Protein AF-A0A6H9KUB2-F1 (afdb_monomer)

Radius of gyration: 25.67 Å; Cα contacts (8 Å, |Δi|>4): 205; chains: 1; bounding box: 55×58×69 Å

Foldseek 3Di:
DQLQVQLVVVCVVVVDDDDQLVSQVCCVVVVVDDAPDPPDDPVRSSVVSSVVNVVVVCVVCVVDDDDDDDDDDDDDDDDDDDDDDPPPPPVVVVVPPPPPPPDDVLQVVLVVLLVVLLVLLVVLLVLLLVLLLLLLQLLVVPDDVVSCVVSVPDDPLRSLVSSLVSCVVVDDDPVVSVLSVVLSVLNVVLVVVSCQSPQWDWHADSPPQKIWTWDWDADPVPGIDIDIDIDHSVVSVVSSVSSVVSSVSSVVVSVVSVVVVVVVD

Sequence (265 aa):
MTYHQAAHQILQREQKSMELPIVAEMAFDEGLVKPRKSGMSRDNRIRSFVETVKRNIRDIFNNEPKLIHPNDNLNLIALPEKVEEPKTLDLQELEKEETIPIASDAHEIKQDELHKAIGKVSNYFSGLETYISSLIWILIGAGKDVGEIITSELSFHRLTALLRCLFLYRKSDSAEIERMDSILKRANDIEQRRNKVIHSLWAVNSQNDELLRVKTTAKYKTGLKYHFDRTNMEELQKLTDDIVYVISDISQILIAELNAQNKEK

pLDDT: mean 86.63, std 19.71, range [27.81, 98.75]

Secondary structure (DSSP, 8-state):
--HHHHHHHHHHHH-S---HHHHHHHHHHTTSS--SSTT--HHHHHHHHHHHHHHHHHHHHHTS--PPPTT-----PPPPS-PPPP----HHHHTTS----S--HHHHHHHHHHHHHHHHHHHHHHHHHHHHHHHHHHHH-S-HHHHHHHHHT--HHHHHHHHHHHHHHH---HHHHHHHHHHHHHHHHHHHHHHHHHTSEEEE-TTT--EEEEEEEEETTTEEEEEEEEE-HHHHHHHHHHHHHHHHHHHHHHHHHHHHHHH--

Nearest PDB structures (foldseek):
  9cpb-assembly1_6K  TM=1.627E-01  e=3.820E+00  Bos taurus

Mean predicted aligned error: 13.0 Å

Solvent-accessible surface area (backbone atoms only — not comparable to full-atom values): 15699 Å² total; per-residue (Å²): 93,55,65,56,58,38,44,50,53,50,42,64,73,66,74,52,92,74,59,56,61,60,48,33,48,52,29,49,76,71,60,44,39,78,74,95,50,89,90,62,52,71,69,58,48,33,51,54,38,39,54,51,38,51,48,55,52,45,55,62,57,63,71,45,88,74,83,85,72,97,76,78,82,77,76,86,73,83,74,78,85,78,74,78,78,74,81,72,76,62,66,73,67,65,71,69,58,70,84,71,80,82,77,53,75,70,47,58,52,54,50,53,53,50,52,52,50,54,49,48,41,52,52,49,48,54,48,39,53,49,54,53,45,52,41,39,21,60,70,69,64,69,46,64,69,56,32,49,64,58,48,74,78,44,54,70,75,50,47,53,52,51,40,50,55,50,48,59,72,74,48,85,56,64,66,62,50,53,52,47,52,54,51,50,54,51,52,54,53,48,50,59,52,49,52,59,60,76,71,38,50,76,46,75,43,79,89,75,65,40,31,41,37,41,39,81,47,74,41,95,91,71,45,75,46,80,45,80,47,80,49,44,68,66,61,54,50,49,53,36,52,54,44,52,52,52,36,52,57,52,49,54,52,40,53,52,53,54,55,53,60,64,70,77,109

Structure (mmCIF, N/CA/C/O backbone):
data_AF-A0A6H9KUB2-F1
#
_entry.id   AF-A0A6H9KUB2-F1
#
loop_
_atom_site.group_PDB
_atom_site.id
_atom_site.type_symbol
_atom_site.label_atom_id
_atom_site.label_alt_id
_atom_site.label_comp_id
_atom_site.label_asym_id
_atom_site.label_entity_id
_atom_site.label_seq_id
_atom_site.pdbx_PDB_ins_code
_atom_site.Cartn_x
_atom_site.Cartn_y
_atom_site.Cartn_z
_atom_site.occupancy
_atom_site.B_iso_or_equiv
_atom_site.auth_seq_id
_atom_site.auth_comp_id
_atom_site.auth_asym_id
_atom_site.auth_atom_id
_atom_site.pdbx_PDB_model_num
ATOM 1 N N . MET A 1 1 ? -4.903 29.523 1.239 1.00 94.00 1 MET A N 1
ATOM 2 C CA . MET A 1 1 ? -5.295 28.102 1.400 1.00 94.00 1 MET A CA 1
ATOM 3 C C . MET A 1 1 ? -5.270 27.403 0.045 1.00 94.00 1 MET A C 1
ATOM 5 O O . MET A 1 1 ? -5.157 28.090 -0.970 1.00 94.00 1 MET A O 1
ATOM 9 N N . THR A 1 2 ? -5.339 26.067 -0.011 1.00 93.69 2 THR A N 1
ATOM 10 C CA . THR A 1 2 ? -5.620 25.378 -1.287 1.00 93.69 2 THR A CA 1
ATOM 11 C C . THR A 1 2 ? -7.082 25.597 -1.692 1.00 93.69 2 THR A C 1
ATOM 13 O O . THR A 1 2 ? -7.919 25.926 -0.851 1.00 93.69 2 THR A O 1
ATOM 16 N N . TYR A 1 3 ? -7.417 25.404 -2.972 1.00 94.44 3 TYR A N 1
ATOM 17 C CA . TYR A 1 3 ? -8.801 25.559 -3.449 1.00 94.44 3 TYR A CA 1
ATOM 18 C C . TYR A 1 3 ? -9.774 24.601 -2.748 1.00 94.44 3 TYR A C 1
ATOM 20 O O . TYR A 1 3 ? -10.885 24.992 -2.410 1.00 94.44 3 TYR A O 1
ATOM 28 N N . HIS A 1 4 ? -9.334 23.375 -2.452 1.00 90.94 4 HIS A N 1
ATOM 29 C CA . HIS A 1 4 ? -10.144 22.390 -1.736 1.00 90.94 4 HIS A CA 1
ATOM 30 C C . HIS A 1 4 ? -10.407 22.790 -0.276 1.00 90.94 4 HIS A C 1
ATOM 32 O O . HIS A 1 4 ? -11.546 22.728 0.172 1.00 90.94 4 HIS A O 1
ATOM 38 N N . GLN A 1 5 ? -9.382 23.267 0.440 1.00 90.88 5 GLN A N 1
ATOM 39 C CA . GLN A 1 5 ? -9.536 23.733 1.824 1.00 90.88 5 GLN A CA 1
ATOM 40 C C . GLN A 1 5 ? -10.483 24.934 1.920 1.00 90.88 5 GLN A C 1
ATOM 42 O O . GLN A 1 5 ? -11.328 24.971 2.808 1.00 90.88 5 GLN A O 1
ATOM 47 N N . ALA A 1 6 ? -10.366 25.893 0.996 1.00 94.75 6 ALA A N 1
ATOM 48 C CA . ALA A 1 6 ? -11.254 27.052 0.964 1.00 94.75 6 ALA A CA 1
ATOM 49 C C . ALA A 1 6 ? -12.701 26.652 0.645 1.00 94.75 6 ALA A C 1
ATOM 51 O O . ALA A 1 6 ? -13.617 27.104 1.324 1.00 94.75 6 ALA A O 1
ATOM 52 N N . ALA A 1 7 ? -12.910 25.750 -0.324 1.00 91.81 7 ALA A N 1
ATOM 53 C CA . ALA A 1 7 ? -14.242 25.228 -0.625 1.00 91.81 7 ALA A CA 1
ATOM 54 C C . ALA A 1 7 ? -14.878 24.538 0.592 1.00 91.81 7 ALA A C 1
ATOM 56 O O . ALA A 1 7 ? -16.039 24.787 0.899 1.00 91.81 7 ALA A O 1
ATOM 57 N N . HIS A 1 8 ? -14.108 23.715 1.309 1.00 88.44 8 HIS A N 1
ATOM 58 C CA . HIS A 1 8 ? -14.579 23.026 2.508 1.00 88.44 8 HIS A CA 1
ATOM 59 C C . HIS A 1 8 ? -14.940 24.002 3.635 1.00 88.44 8 HIS A C 1
ATOM 61 O O . HIS A 1 8 ? -16.014 23.886 4.216 1.00 88.44 8 HIS A O 1
ATOM 67 N N . GLN A 1 9 ? -14.088 24.998 3.905 1.00 94.12 9 GLN A N 1
ATOM 68 C CA . GLN A 1 9 ? -14.352 26.016 4.926 1.00 94.12 9 GLN A CA 1
ATOM 69 C C . GLN A 1 9 ? -15.637 26.803 4.630 1.00 94.12 9 GLN A C 1
ATOM 71 O O . GLN A 1 9 ? -16.443 27.017 5.533 1.00 94.12 9 GLN A O 1
ATOM 76 N N . ILE A 1 10 ? -15.849 27.203 3.372 1.00 91.81 10 ILE A N 1
ATOM 77 C CA . ILE A 1 10 ? -17.057 27.927 2.965 1.00 91.81 10 ILE A CA 1
ATOM 78 C C . ILE A 1 10 ? -18.291 27.026 3.112 1.00 91.81 10 ILE A C 1
ATOM 80 O O . ILE A 1 10 ? -19.267 27.433 3.733 1.00 91.81 10 ILE A O 1
ATOM 84 N N . LEU A 1 11 ? -18.256 25.790 2.603 1.00 89.19 11 LEU A N 1
ATOM 85 C CA . LEU A 1 11 ? -19.396 24.866 2.703 1.00 89.19 11 LEU A CA 1
ATOM 86 C C . LEU A 1 11 ? -19.764 24.545 4.161 1.00 89.19 11 LEU A C 1
ATOM 88 O O . LEU A 1 11 ? -20.946 24.476 4.490 1.00 89.19 11 LEU A O 1
ATOM 92 N N . GLN A 1 12 ? -18.770 24.405 5.046 1.00 88.12 12 GLN A N 1
ATOM 93 C CA . GLN A 1 12 ? -19.001 24.218 6.481 1.00 88.12 12 GLN A CA 1
ATOM 94 C C . GLN A 1 12 ? -19.631 25.447 7.140 1.00 88.12 12 GLN A C 1
ATOM 96 O O . GLN A 1 12 ? -20.545 25.300 7.949 1.00 88.12 12 GLN A O 1
ATOM 101 N N . ARG A 1 13 ? -19.151 26.650 6.804 1.00 96.12 13 ARG A N 1
ATOM 102 C CA . ARG A 1 13 ? -19.662 27.900 7.376 1.00 96.12 13 ARG A CA 1
ATOM 103 C C . ARG A 1 13 ? -21.102 28.174 6.951 1.00 96.12 13 ARG A C 1
ATOM 105 O O . ARG A 1 13 ? -21.914 28.562 7.781 1.00 96.12 13 ARG A O 1
ATOM 112 N N . GLU A 1 14 ? -21.409 27.971 5.674 1.00 92.06 14 GLU A N 1
ATOM 113 C CA . GLU A 1 14 ? -22.720 28.298 5.103 1.00 92.06 14 GLU A CA 1
ATOM 114 C C . GLU A 1 14 ? -23.795 27.238 5.394 1.00 92.06 14 GLU A C 1
ATOM 116 O O . GLU A 1 14 ? -24.977 27.511 5.198 1.00 92.06 14 GLU A O 1
ATOM 121 N N . GLN A 1 15 ? -23.400 26.032 5.832 1.00 90.94 15 GLN A N 1
ATOM 122 C CA . GLN A 1 15 ? -24.289 24.911 6.185 1.00 90.94 15 GLN A CA 1
ATOM 123 C C . GLN A 1 15 ? -25.361 24.583 5.125 1.00 90.94 15 GLN A C 1
ATOM 125 O O . GLN A 1 15 ? -26.436 24.072 5.438 1.00 90.94 15 GLN A O 1
ATOM 130 N N . LYS A 1 16 ? -25.078 24.863 3.849 1.00 88.75 16 LYS A N 1
ATOM 131 C CA . LYS A 1 16 ? -25.982 24.616 2.719 1.00 88.75 16 LYS A CA 1
ATOM 132 C C . LYS A 1 16 ? -25.213 24.123 1.500 1.00 88.75 16 LYS A C 1
ATOM 134 O O . LYS A 1 16 ? -24.039 24.444 1.315 1.00 88.75 16 LYS A O 1
ATOM 139 N N . SER A 1 17 ? -25.900 23.363 0.649 1.00 86.94 17 SER A N 1
ATOM 140 C CA . SER A 1 17 ? -25.372 22.977 -0.662 1.00 86.94 17 SER A CA 1
ATOM 141 C C . SER A 1 17 ? -25.257 24.207 -1.562 1.00 86.94 17 SER A C 1
ATOM 143 O O . SER A 1 17 ? -26.160 25.046 -1.587 1.00 86.94 17 SER A O 1
ATOM 145 N N . MET A 1 18 ? -24.147 24.328 -2.288 1.00 92.19 18 MET A N 1
ATOM 146 C CA . MET A 1 18 ? -23.881 25.456 -3.179 1.00 92.19 18 MET A CA 1
ATOM 147 C C . MET A 1 18 ? -23.189 24.993 -4.455 1.00 92.19 18 MET A C 1
ATOM 149 O O . MET A 1 18 ? -22.366 24.077 -4.443 1.00 92.19 18 MET A O 1
ATOM 153 N N . GLU A 1 19 ? -23.480 25.690 -5.549 1.00 94.06 19 GLU A N 1
ATOM 154 C CA . GLU A 1 19 ? -22.792 25.508 -6.822 1.00 94.06 19 GLU A CA 1
ATOM 155 C C . GLU A 1 19 ? -21.316 25.915 -6.707 1.00 94.06 19 GLU A C 1
ATOM 157 O O . GLU A 1 19 ? -20.981 26.977 -6.177 1.00 94.06 19 GLU A O 1
ATOM 162 N N . LEU A 1 20 ? -20.408 25.089 -7.237 1.00 90.25 20 LEU A N 1
ATOM 163 C CA . LEU A 1 20 ? -18.960 25.324 -7.132 1.00 90.25 20 LEU A CA 1
ATOM 164 C C . LEU A 1 20 ? -18.488 26.689 -7.672 1.00 90.25 20 LEU A C 1
ATOM 166 O O . LEU A 1 20 ? -17.559 27.241 -7.081 1.00 90.25 20 LEU A O 1
ATOM 170 N N . PRO A 1 21 ? -19.065 27.261 -8.749 1.00 96.62 21 PRO A N 1
ATOM 171 C CA . PRO A 1 21 ? -18.752 28.628 -9.156 1.00 96.62 21 PRO A CA 1
ATOM 172 C C . PRO A 1 21 ? -19.029 29.669 -8.062 1.00 96.62 21 PRO A C 1
ATOM 174 O O . PRO A 1 21 ? -18.189 30.536 -7.852 1.00 96.62 21 PRO A O 1
ATOM 177 N N . ILE A 1 22 ? -20.132 29.539 -7.316 1.00 94.56 22 ILE A N 1
ATOM 178 C CA . ILE A 1 22 ? -20.488 30.454 -6.215 1.00 94.56 22 ILE A CA 1
ATOM 179 C C . ILE A 1 22 ? -19.463 30.326 -5.083 1.00 94.56 22 ILE A C 1
ATOM 181 O O . ILE A 1 22 ? -18.936 31.321 -4.592 1.00 94.56 22 ILE A O 1
ATOM 185 N N . VAL A 1 23 ? -19.102 29.090 -4.724 1.00 93.50 23 VAL A N 1
ATOM 186 C CA . VAL A 1 23 ? -18.056 28.819 -3.723 1.00 93.50 23 VAL A CA 1
ATOM 187 C C . VAL A 1 23 ? -16.706 29.407 -4.153 1.00 93.50 23 VAL A C 1
ATOM 189 O O . VAL A 1 23 ? -15.969 29.944 -3.327 1.00 93.50 23 VAL A O 1
ATOM 192 N N . ALA A 1 24 ? -16.374 29.326 -5.444 1.00 95.00 24 ALA A N 1
ATOM 193 C CA . ALA A 1 24 ? -15.151 29.904 -5.986 1.00 95.00 24 ALA A CA 1
ATOM 194 C C . ALA A 1 24 ? -15.141 31.433 -5.863 1.00 95.00 24 ALA A C 1
ATOM 196 O O . ALA A 1 24 ? -14.118 31.996 -5.477 1.00 95.00 24 ALA A O 1
ATOM 197 N N . GLU A 1 25 ? -16.256 32.096 -6.179 1.00 96.81 25 GLU A N 1
ATOM 198 C CA . GLU A 1 25 ? -16.391 33.548 -6.035 1.00 96.81 25 GLU A CA 1
ATOM 199 C C . GLU A 1 25 ? -16.179 33.985 -4.591 1.00 96.81 25 GLU A C 1
ATOM 201 O O . GLU A 1 25 ? -15.293 34.797 -4.335 1.00 96.81 25 GLU A O 1
ATOM 206 N N . MET A 1 26 ? -16.878 33.351 -3.647 1.00 97.12 26 MET A N 1
ATOM 207 C CA . MET A 1 26 ? -16.711 33.615 -2.216 1.00 97.12 26 MET A CA 1
ATOM 208 C C . MET A 1 26 ? -15.257 33.411 -1.768 1.00 97.12 26 MET A C 1
ATOM 210 O O . MET A 1 26 ? -14.694 34.253 -1.074 1.00 97.12 26 MET A O 1
ATOM 214 N N . ALA A 1 27 ? -14.594 32.344 -2.229 1.00 96.62 27 ALA A N 1
ATOM 215 C CA . ALA A 1 27 ? -13.201 32.072 -1.876 1.00 96.62 27 ALA A CA 1
ATOM 216 C C . ALA A 1 27 ? -12.224 33.155 -2.368 1.00 96.62 27 ALA A C 1
ATOM 218 O O . ALA A 1 27 ? -11.226 33.430 -1.693 1.00 96.62 27 ALA A O 1
ATOM 219 N N . PHE A 1 28 ? -12.471 33.744 -3.542 1.00 96.62 28 PHE A N 1
ATOM 220 C CA . PHE A 1 28 ? -11.644 34.829 -4.073 1.00 96.62 28 PHE A CA 1
ATOM 221 C C . PHE A 1 28 ? -11.984 36.181 -3.447 1.00 96.62 28 PHE A C 1
ATOM 223 O O . PHE A 1 28 ? -11.059 36.935 -3.147 1.00 96.62 28 PHE A O 1
ATOM 230 N N . ASP A 1 29 ? -13.267 36.477 -3.243 1.00 96.88 29 ASP A N 1
ATOM 231 C CA . ASP A 1 29 ? -13.726 37.753 -2.691 1.00 96.88 29 ASP A CA 1
ATOM 232 C C . ASP A 1 29 ? -13.351 37.883 -1.199 1.00 96.88 29 ASP A C 1
ATOM 234 O O . ASP A 1 29 ? -12.972 38.962 -0.750 1.00 96.88 29 ASP A O 1
ATOM 238 N N . GLU A 1 30 ? -13.311 36.772 -0.455 1.00 97.38 30 GLU A N 1
ATOM 239 C CA . GLU A 1 30 ? -12.817 36.714 0.933 1.00 97.38 30 GLU A CA 1
ATOM 240 C C . GLU A 1 30 ? -11.286 36.601 1.048 1.00 97.38 30 GLU A C 1
ATOM 242 O O . GLU A 1 30 ? -10.732 36.574 2.147 1.00 97.38 30 GLU A O 1
ATOM 247 N N . GLY A 1 31 ? -10.569 36.486 -0.075 1.00 95.94 31 GLY A N 1
ATOM 248 C CA . GLY A 1 31 ? -9.110 36.364 -0.076 1.00 95.94 31 GLY A CA 1
ATOM 249 C C . GLY A 1 31 ? -8.568 35.046 0.501 1.00 95.94 31 GLY A C 1
ATOM 250 O O . GLY A 1 31 ? -7.367 34.945 0.768 1.00 95.94 31 GLY A O 1
ATOM 251 N N . LEU A 1 32 ? -9.405 34.011 0.651 1.00 94.88 32 LEU A N 1
ATOM 252 C CA . LEU A 1 32 ? -8.996 32.686 1.149 1.00 94.88 32 LEU A CA 1
ATOM 253 C C . LEU A 1 32 ? -7.991 32.003 0.207 1.00 94.88 32 LEU A C 1
ATOM 255 O O . LEU A 1 32 ? -7.145 31.193 0.624 1.00 94.88 32 LEU A O 1
ATOM 259 N N . VAL A 1 33 ? -8.066 32.330 -1.085 1.00 94.50 33 VAL A N 1
ATOM 260 C CA . VAL A 1 33 ? -7.213 31.774 -2.138 1.00 94.50 33 VAL A CA 1
ATOM 261 C C . VAL A 1 33 ? -6.662 32.866 -3.052 1.00 94.50 33 VAL A C 1
ATOM 263 O O . VAL A 1 33 ? -7.354 33.806 -3.434 1.00 94.50 33 VAL A O 1
ATOM 266 N N . LYS A 1 34 ? -5.391 32.728 -3.447 1.00 93.31 34 LYS A N 1
ATOM 267 C CA . LYS A 1 34 ? -4.747 33.622 -4.419 1.00 93.31 34 LYS A CA 1
ATOM 268 C C . LYS A 1 34 ? -4.845 33.039 -5.839 1.00 93.31 34 LYS A C 1
ATOM 270 O O . LYS A 1 34 ? -4.840 31.813 -6.002 1.00 93.31 34 LYS A O 1
ATOM 275 N N . PRO A 1 35 ? -4.927 33.878 -6.889 1.00 90.19 35 PRO A N 1
ATOM 276 C CA . PRO A 1 35 ? -4.842 33.411 -8.270 1.00 90.19 35 PRO A CA 1
ATOM 277 C C . PRO A 1 35 ? -3.510 32.701 -8.527 1.00 90.19 35 PRO A C 1
ATOM 279 O O . PRO A 1 35 ? -2.476 33.131 -8.024 1.00 90.19 35 PRO A O 1
ATOM 282 N N . ARG A 1 36 ? -3.508 31.660 -9.368 1.00 85.12 36 ARG A N 1
ATOM 283 C CA . ARG A 1 36 ? -2.264 30.976 -9.773 1.00 85.12 36 ARG A CA 1
ATOM 284 C C . ARG A 1 36 ? -1.337 31.841 -10.630 1.00 85.12 36 ARG A C 1
ATOM 286 O O . ARG A 1 36 ? -0.137 31.598 -10.645 1.00 85.12 36 ARG A O 1
ATOM 293 N N . LYS A 1 37 ? -1.888 32.801 -11.376 1.00 90.12 37 LYS A N 1
ATOM 294 C CA . LYS A 1 37 ? -1.141 33.731 -12.233 1.00 90.12 37 LYS A CA 1
ATOM 295 C C . LYS A 1 37 ? -1.683 35.145 -12.049 1.00 90.12 37 LYS A C 1
ATOM 297 O O . LYS A 1 37 ? -2.903 35.332 -12.022 1.00 90.12 37 LYS A O 1
ATOM 302 N N . SER A 1 38 ? -0.787 36.122 -11.938 1.00 89.75 38 SER A N 1
ATOM 303 C CA . SER A 1 38 ? -1.143 37.540 -12.018 1.00 89.75 38 SER A CA 1
ATOM 304 C C . SER A 1 38 ? -1.747 37.843 -13.395 1.00 89.75 38 SER A C 1
ATOM 306 O O . SER A 1 38 ? -1.357 37.249 -14.398 1.00 89.75 38 SER A O 1
ATOM 308 N N . GLY A 1 39 ? -2.761 38.710 -13.439 1.00 91.31 39 GLY A N 1
ATOM 309 C CA . GLY A 1 39 ? -3.440 39.088 -14.686 1.00 91.31 39 GLY A CA 1
ATOM 310 C C . GLY A 1 39 ? -4.462 38.078 -15.230 1.00 91.31 39 GLY A C 1
ATOM 311 O O . GLY A 1 39 ? -5.029 38.302 -16.294 1.00 91.31 39 GLY A O 1
ATOM 312 N N . MET A 1 40 ? -4.742 36.974 -14.527 1.00 93.19 40 MET A N 1
ATOM 313 C CA . MET A 1 40 ? -5.795 36.041 -14.942 1.00 93.19 40 MET A CA 1
ATOM 314 C C . MET A 1 40 ? -7.189 36.674 -14.777 1.00 93.19 40 MET A C 1
ATOM 316 O O . MET A 1 40 ? -7.523 37.164 -13.695 1.00 93.19 40 MET A O 1
ATOM 320 N N . SER A 1 41 ? -8.018 36.620 -15.829 1.00 96.12 41 SER A N 1
ATOM 321 C CA . SER A 1 41 ? -9.406 37.109 -15.782 1.00 96.12 41 SER A CA 1
ATOM 322 C C . SER A 1 41 ? -10.222 36.417 -14.682 1.00 96.12 41 SER A C 1
ATOM 324 O O . SER A 1 41 ? -9.912 35.294 -14.272 1.00 96.12 41 SER A O 1
ATOM 326 N N . ARG A 1 42 ? -11.270 37.088 -14.179 1.00 94.12 42 ARG A N 1
ATOM 327 C CA . ARG A 1 42 ? -12.152 36.549 -13.123 1.00 94.12 42 ARG A CA 1
ATOM 328 C C . ARG A 1 42 ? -12.717 35.176 -13.513 1.00 94.12 42 ARG A C 1
ATOM 330 O O . ARG A 1 42 ? -12.528 34.227 -12.758 1.00 94.12 42 ARG A O 1
ATOM 337 N N . ASP A 1 43 ? -1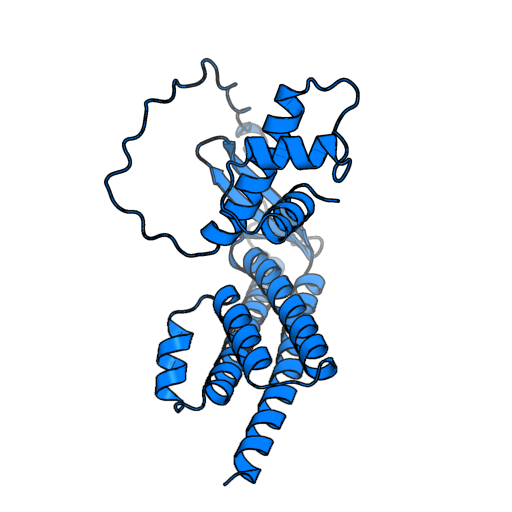3.234 35.032 -14.728 1.00 95.81 43 ASP A N 1
ATOM 338 C CA . ASP A 1 43 ? -13.802 33.768 -15.221 1.00 95.81 43 ASP A CA 1
ATOM 339 C C . ASP A 1 43 ? -12.784 32.626 -15.261 1.00 95.81 43 ASP A C 1
ATOM 341 O O . ASP A 1 43 ? -13.077 31.493 -14.878 1.00 95.81 43 ASP A O 1
ATOM 345 N N . ASN A 1 44 ? -11.549 32.918 -15.677 1.00 94.38 44 ASN A N 1
ATOM 346 C CA . ASN A 1 44 ? -10.491 31.914 -15.716 1.00 94.38 44 ASN A CA 1
ATOM 347 C C . ASN A 1 44 ? -10.062 31.480 -14.307 1.00 94.38 44 ASN A C 1
ATOM 349 O O . ASN A 1 44 ? -9.742 30.305 -14.100 1.00 94.38 44 ASN A O 1
ATOM 353 N N . ARG A 1 45 ? -10.101 32.391 -13.325 1.00 95.19 45 ARG A N 1
ATOM 354 C CA . ARG A 1 45 ? -9.839 32.065 -11.914 1.00 95.19 45 ARG A CA 1
ATOM 355 C C . ARG A 1 45 ? -10.913 31.136 -11.352 1.00 95.19 45 ARG A C 1
ATOM 357 O O . ARG A 1 45 ? -10.563 30.102 -10.783 1.00 95.19 45 ARG A O 1
ATOM 364 N N . ILE A 1 46 ? -12.187 31.456 -11.582 1.00 95.62 46 ILE A N 1
ATOM 365 C CA . ILE A 1 46 ? -13.331 30.628 -11.170 1.00 95.62 46 ILE A CA 1
ATOM 366 C C . ILE A 1 46 ? -13.241 29.243 -11.819 1.00 95.62 46 ILE A C 1
ATOM 368 O O . ILE A 1 46 ? -13.270 28.231 -11.121 1.00 95.62 46 ILE A O 1
ATOM 372 N N . ARG A 1 47 ? -13.022 29.171 -13.138 1.00 94.50 47 ARG A N 1
ATOM 373 C CA . ARG A 1 47 ? -12.881 27.896 -13.859 1.00 94.50 47 ARG A CA 1
ATOM 374 C C . ARG A 1 47 ? -11.741 27.040 -13.302 1.00 94.50 47 ARG A C 1
ATOM 376 O O . ARG A 1 47 ? -11.929 25.855 -13.044 1.00 94.50 47 ARG A O 1
ATOM 383 N N . SER A 1 48 ? -10.570 27.638 -13.074 1.00 93.56 48 SER A N 1
ATOM 384 C CA . SER A 1 48 ? -9.409 26.950 -12.491 1.00 93.56 48 SER A CA 1
ATOM 385 C C . SER A 1 48 ? -9.700 26.410 -11.084 1.00 93.56 48 SE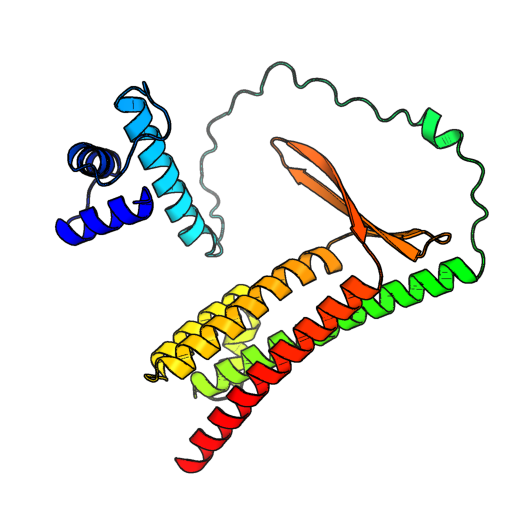R A C 1
ATOM 387 O O . SER A 1 48 ? -9.262 25.306 -10.744 1.00 93.56 48 SER A O 1
ATOM 389 N N . PHE A 1 49 ? -10.443 27.164 -10.270 1.00 96.25 49 PHE A N 1
ATOM 390 C CA . PHE A 1 49 ? -10.896 26.719 -8.955 1.00 96.25 49 PHE A CA 1
ATOM 391 C C . PHE A 1 49 ? -11.816 25.502 -9.068 1.00 96.25 49 PHE A C 1
ATOM 393 O O . PHE A 1 49 ? -11.507 24.449 -8.507 1.00 96.25 49 PHE A O 1
ATOM 400 N N . VAL A 1 50 ? -12.886 25.618 -9.859 1.00 93.38 50 VAL A N 1
ATOM 401 C CA . VAL A 1 50 ? -13.892 24.564 -10.053 1.00 93.38 50 VAL A CA 1
ATOM 402 C C . VAL A 1 50 ? -13.251 23.271 -10.554 1.00 93.38 50 VAL A C 1
ATOM 404 O O . VAL A 1 50 ? -13.488 22.214 -9.976 1.00 93.38 50 VAL A O 1
ATOM 407 N N . GLU A 1 51 ? -12.393 23.338 -11.573 1.00 93.56 51 GLU A N 1
ATOM 408 C CA . GLU A 1 51 ? -11.727 22.154 -12.132 1.00 93.56 51 GLU A CA 1
ATOM 409 C C . GLU A 1 51 ? -10.797 21.467 -11.128 1.00 93.56 51 GLU A C 1
ATOM 411 O O . GLU A 1 51 ? -10.719 20.240 -11.078 1.00 93.56 51 GLU A O 1
ATOM 416 N N . THR A 1 52 ? -10.110 22.244 -10.289 1.00 92.12 52 THR A N 1
ATOM 417 C CA . THR A 1 52 ? -9.242 21.685 -9.246 1.00 92.12 52 THR A CA 1
ATOM 418 C C . THR A 1 52 ? -10.064 20.993 -8.162 1.00 92.12 52 THR A C 1
ATOM 420 O O . THR A 1 52 ? -9.726 19.885 -7.754 1.00 92.12 52 THR A O 1
ATOM 423 N N . VAL A 1 53 ? -11.159 21.616 -7.714 1.00 88.19 53 VAL A N 1
ATOM 424 C CA . VAL A 1 53 ? -12.043 21.023 -6.704 1.00 88.19 53 VAL A CA 1
ATOM 425 C C . VAL A 1 53 ? -12.722 19.769 -7.258 1.00 88.19 53 VAL A C 1
ATOM 427 O O . VAL A 1 53 ? -12.685 18.733 -6.601 1.00 88.19 53 VAL A O 1
ATOM 430 N N . LYS A 1 54 ? -13.238 19.806 -8.495 1.00 88.56 54 LYS A N 1
ATOM 431 C CA . LYS A 1 54 ? -13.811 18.633 -9.177 1.00 88.56 54 LYS A CA 1
ATOM 432 C C . LYS A 1 54 ? -12.809 17.498 -9.331 1.00 88.56 54 LYS A C 1
ATOM 434 O O . LYS A 1 54 ? -13.190 16.350 -9.141 1.00 88.56 54 LYS A O 1
ATOM 439 N N . ARG A 1 55 ? -11.552 17.793 -9.676 1.00 86.38 55 ARG A N 1
ATOM 440 C CA . ARG A 1 55 ? -10.497 16.777 -9.779 1.00 86.38 55 ARG A CA 1
ATOM 441 C C . ARG A 1 55 ? -10.243 16.111 -8.434 1.00 86.38 55 ARG A C 1
ATOM 443 O O . ARG A 1 55 ? -10.314 14.898 -8.366 1.00 86.38 55 ARG A O 1
ATOM 450 N N . ASN A 1 56 ? -10.061 16.893 -7.373 1.00 77.88 56 ASN A N 1
ATOM 451 C CA . ASN A 1 56 ? -9.826 16.341 -6.039 1.00 77.88 56 ASN A CA 1
ATOM 452 C C . ASN A 1 56 ? -11.024 15.520 -5.539 1.00 77.88 56 ASN A C 1
ATOM 454 O O . ASN A 1 56 ? -10.838 14.447 -4.985 1.00 77.88 56 ASN A O 1
ATOM 458 N N . ILE A 1 57 ? -12.254 15.985 -5.785 1.00 75.44 57 ILE A N 1
ATOM 459 C CA . ILE A 1 57 ? -13.477 15.228 -5.482 1.00 75.44 57 ILE A CA 1
ATOM 460 C C . ILE A 1 57 ? -13.518 13.927 -6.292 1.00 75.44 57 ILE A C 1
ATOM 462 O O . ILE A 1 57 ? -13.778 12.858 -5.750 1.00 75.44 57 ILE A O 1
ATOM 466 N N . ARG A 1 58 ? -13.237 14.000 -7.595 1.00 72.50 58 ARG A N 1
ATOM 467 C CA . ARG A 1 58 ? -13.190 12.828 -8.468 1.00 72.50 58 ARG A CA 1
ATOM 468 C C . ARG A 1 58 ? -12.123 11.841 -8.015 1.00 72.50 58 ARG A C 1
ATOM 470 O O . ARG A 1 58 ? -12.395 10.657 -8.074 1.00 72.50 58 ARG A O 1
ATOM 477 N N . ASP A 1 59 ? -10.962 12.291 -7.562 1.00 68.19 59 ASP A N 1
ATOM 478 C CA . ASP A 1 59 ? -9.901 11.412 -7.069 1.00 68.19 59 ASP A CA 1
ATOM 479 C C . ASP A 1 59 ? -10.308 10.741 -5.741 1.00 68.19 59 ASP A C 1
ATOM 481 O O . ASP A 1 59 ? -9.991 9.575 -5.526 1.00 68.19 59 ASP A O 1
ATOM 485 N N . ILE A 1 60 ? -11.101 11.418 -4.899 1.00 59.22 60 ILE A N 1
ATOM 486 C CA . ILE A 1 60 ? -11.721 10.814 -3.706 1.00 59.22 60 ILE A CA 1
ATOM 487 C C . ILE A 1 60 ? -12.717 9.711 -4.111 1.00 59.22 60 ILE A C 1
ATOM 489 O O . ILE A 1 60 ? -12.659 8.609 -3.571 1.00 59.22 60 ILE A O 1
ATOM 493 N N . PHE A 1 61 ? -13.588 9.971 -5.093 1.00 43.66 61 PHE A N 1
ATOM 494 C CA . PHE A 1 61 ? -14.641 9.029 -5.506 1.00 43.66 61 PHE A CA 1
ATOM 495 C C . PHE A 1 61 ? -14.200 7.954 -6.510 1.00 43.66 61 PHE A C 1
ATOM 497 O O . PHE A 1 61 ? -14.795 6.891 -6.563 1.00 43.66 61 PHE A O 1
ATOM 504 N N . ASN A 1 62 ? -13.182 8.192 -7.332 1.00 44.03 62 ASN A N 1
ATOM 505 C CA . ASN A 1 62 ? -12.661 7.206 -8.284 1.00 44.03 62 ASN A CA 1
ATOM 506 C C . ASN A 1 62 ? -11.629 6.273 -7.646 1.00 44.03 62 ASN A C 1
ATOM 508 O O . ASN A 1 62 ? -11.224 5.303 -8.281 1.00 44.03 62 ASN A O 1
ATOM 512 N N . ASN A 1 63 ? -11.220 6.542 -6.405 1.00 42.97 63 ASN A N 1
ATOM 513 C CA . ASN A 1 63 ? -10.596 5.512 -5.594 1.00 42.97 63 ASN A CA 1
ATOM 514 C C . ASN A 1 63 ? -11.623 4.456 -5.154 1.00 42.97 63 ASN A C 1
ATOM 516 O O . ASN A 1 63 ? -11.195 3.361 -4.798 1.00 42.97 63 ASN A O 1
ATOM 520 N N . GLU A 1 64 ? -12.946 4.703 -5.225 1.00 33.84 64 GLU A N 1
ATOM 521 C CA . GLU A 1 64 ? -13.983 3.652 -5.195 1.00 33.84 64 GLU A CA 1
ATOM 522 C C . GLU A 1 64 ? -14.110 2.930 -6.542 1.00 33.84 64 GLU A C 1
ATOM 524 O O . GLU A 1 64 ? -14.151 3.579 -7.592 1.00 33.84 64 GLU A O 1
ATOM 529 N N . PRO A 1 65 ? -14.156 1.582 -6.535 1.00 30.41 65 PRO A N 1
ATOM 530 C CA . PRO A 1 65 ? -14.269 0.805 -7.757 1.00 30.41 65 PRO A CA 1
ATOM 531 C C . PRO A 1 65 ? -15.640 1.068 -8.386 1.00 30.41 65 PRO A C 1
ATOM 533 O O . PRO A 1 65 ? -16.674 0.695 -7.838 1.00 30.41 65 PRO A O 1
ATOM 536 N N . LYS A 1 66 ? -15.665 1.718 -9.553 1.00 33.72 66 LYS A N 1
ATOM 537 C CA . LYS A 1 66 ? -16.897 1.872 -10.331 1.00 33.72 66 LYS A CA 1
ATOM 538 C C . LYS A 1 66 ? -17.124 0.640 -11.198 1.00 33.72 66 LYS A C 1
ATOM 540 O O . LYS A 1 66 ? -16.382 0.405 -12.149 1.00 33.72 66 LYS A O 1
ATOM 545 N N . LEU A 1 67 ? -18.198 -0.089 -10.902 1.00 30.08 67 LEU A N 1
ATOM 546 C CA . LEU A 1 67 ? -18.893 -0.929 -11.874 1.00 30.08 67 LEU A CA 1
ATOM 547 C C . LEU A 1 67 ? -19.428 -0.018 -12.992 1.00 30.08 67 LEU A C 1
ATOM 549 O O . LEU A 1 67 ? -20.145 0.947 -12.728 1.00 30.08 67 LEU A O 1
ATOM 553 N N . ILE A 1 68 ? -19.032 -0.286 -14.235 1.00 27.81 68 ILE A N 1
ATOM 554 C CA . ILE A 1 68 ? -19.472 0.469 -15.415 1.00 27.81 68 ILE A CA 1
ATOM 555 C C . ILE A 1 68 ? -20.858 -0.047 -15.822 1.00 27.81 68 ILE A C 1
ATOM 557 O O . ILE A 1 68 ? -20.997 -1.224 -16.148 1.00 27.81 68 ILE A O 1
ATOM 561 N N . HIS A 1 69 ? -21.875 0.822 -15.828 1.00 30.48 69 HIS A N 1
ATOM 562 C CA . HIS A 1 69 ? -23.182 0.517 -16.420 1.00 30.48 69 HIS A CA 1
ATOM 563 C C . HIS A 1 69 ? -23.232 0.903 -17.915 1.00 30.48 69 HIS A C 1
ATOM 565 O O . HIS A 1 69 ? -22.584 1.871 -18.311 1.00 30.48 69 HIS A O 1
ATOM 571 N N . PRO A 1 70 ? -24.016 0.199 -18.758 1.00 32.38 70 PRO A N 1
ATOM 572 C CA . PRO A 1 70 ? -23.840 0.213 -20.218 1.00 32.38 70 PRO A CA 1
ATOM 573 C C . PRO A 1 70 ? -24.437 1.407 -20.988 1.00 32.38 70 PRO A C 1
ATOM 575 O O . PRO A 1 70 ? -24.475 1.348 -22.210 1.00 32.38 70 PRO A O 1
ATOM 578 N N . ASN A 1 71 ? -24.917 2.469 -20.332 1.00 34.16 71 ASN A N 1
ATOM 579 C CA . ASN A 1 71 ? -25.770 3.481 -20.985 1.00 34.16 71 ASN A CA 1
ATOM 580 C C . ASN A 1 71 ? -25.236 4.925 -20.969 1.00 34.16 71 ASN A C 1
ATOM 582 O O . ASN A 1 71 ? -26.013 5.867 -21.132 1.00 34.16 71 ASN A O 1
ATOM 586 N N . ASP A 1 72 ? -23.924 5.127 -20.853 1.00 31.77 72 ASP A N 1
ATOM 587 C CA . ASP A 1 72 ? -23.345 6.453 -21.083 1.00 31.77 72 ASP A CA 1
ATOM 588 C C . ASP A 1 72 ? -23.126 6.694 -22.586 1.00 31.77 72 ASP A C 1
ATOM 590 O O . ASP A 1 72 ? -22.148 6.250 -23.190 1.00 31.77 72 ASP A O 1
ATOM 594 N N . ASN A 1 73 ? -24.072 7.421 -23.189 1.00 36.56 73 ASN A N 1
ATOM 595 C CA . ASN A 1 73 ? -23.997 7.950 -24.550 1.00 36.56 73 ASN A CA 1
ATOM 596 C C . ASN A 1 73 ? -22.713 8.776 -24.753 1.00 36.56 73 ASN A C 1
ATOM 598 O O . ASN A 1 73 ? -22.575 9.900 -24.264 1.00 36.56 73 ASN A O 1
ATOM 602 N N . LEU A 1 74 ? -21.782 8.217 -25.526 1.00 35.06 74 LEU A N 1
ATOM 603 C CA . LEU A 1 74 ? -20.568 8.876 -25.993 1.00 35.06 74 LEU A CA 1
ATOM 604 C C . LEU A 1 74 ? -20.916 9.905 -27.076 1.00 35.06 74 LEU A C 1
ATOM 606 O O . LEU A 1 74 ? -21.192 9.557 -28.222 1.00 35.06 74 LEU A O 1
ATOM 610 N N . ASN A 1 75 ? -20.853 11.189 -26.722 1.00 31.42 75 ASN A N 1
ATOM 611 C CA . ASN A 1 75 ? -20.762 12.262 -27.708 1.00 31.42 75 ASN A CA 1
ATOM 612 C C . ASN A 1 75 ? -19.503 12.066 -28.570 1.00 31.42 75 ASN A C 1
ATOM 614 O O . ASN A 1 75 ? -18.398 11.929 -28.041 1.00 31.42 75 ASN A O 1
ATOM 618 N N . LEU A 1 76 ? -19.691 12.079 -29.892 1.00 31.48 76 LEU A N 1
ATOM 619 C CA . LEU A 1 76 ? -18.640 12.077 -30.909 1.00 31.48 76 LEU A CA 1
ATOM 620 C C . LEU A 1 76 ? -17.595 13.165 -30.619 1.00 31.48 76 LEU A C 1
ATOM 622 O O . LEU A 1 76 ? -17.881 14.360 -30.675 1.00 31.48 76 LEU A O 1
ATOM 626 N N . ILE A 1 77 ? -16.369 12.736 -30.327 1.00 29.92 77 ILE A N 1
ATOM 627 C CA . ILE A 1 77 ? -15.193 13.600 -30.235 1.00 29.92 77 ILE A CA 1
ATOM 628 C C . ILE A 1 77 ? -1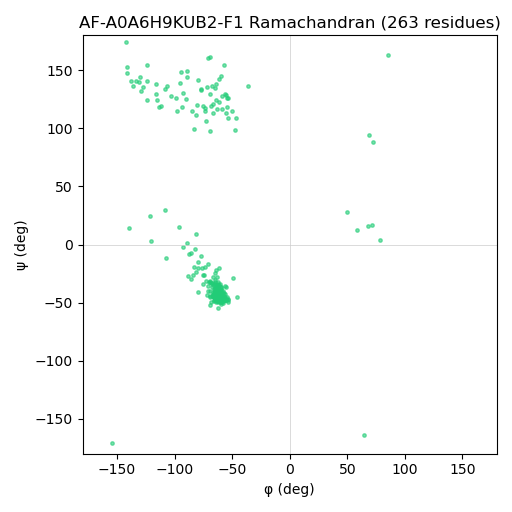4.517 13.575 -31.605 1.00 29.92 77 ILE A C 1
ATOM 630 O O . ILE A 1 77 ? -14.083 12.517 -32.060 1.00 29.92 77 ILE A O 1
ATOM 634 N N . ALA A 1 78 ? -14.433 14.738 -32.252 1.00 31.92 78 ALA A N 1
ATOM 635 C CA . ALA A 1 78 ? -13.668 14.924 -33.478 1.00 31.92 78 ALA A CA 1
ATOM 636 C C . ALA A 1 78 ? -12.207 14.489 -33.264 1.00 31.92 78 ALA A C 1
ATOM 638 O O . ALA A 1 78 ? -11.560 14.894 -32.292 1.00 31.92 78 ALA A O 1
ATOM 639 N N . LEU A 1 79 ? -11.709 13.640 -34.165 1.00 29.97 79 LEU A N 1
ATOM 640 C CA . LEU A 1 79 ? -10.311 13.223 -34.200 1.00 29.97 79 LEU A CA 1
ATOM 641 C C . LEU A 1 79 ? -9.425 14.445 -34.500 1.00 29.97 79 LEU A C 1
ATOM 643 O O . LEU A 1 79 ? -9.791 15.252 -35.355 1.00 29.97 79 LEU A O 1
ATOM 647 N N . PRO A 1 80 ? -8.273 14.605 -33.826 1.00 33.41 80 PRO A N 1
ATOM 648 C CA . PRO A 1 80 ? -7.328 15.654 -34.178 1.00 33.41 80 PRO A CA 1
ATOM 649 C C . PRO A 1 80 ? -6.779 15.405 -35.588 1.00 33.41 80 PRO A C 1
ATOM 651 O O . PRO A 1 80 ? -6.224 14.341 -35.869 1.00 33.41 80 PRO A O 1
ATOM 654 N N . GLU A 1 81 ? -6.919 16.393 -36.472 1.00 39.03 81 GLU A N 1
ATOM 655 C CA 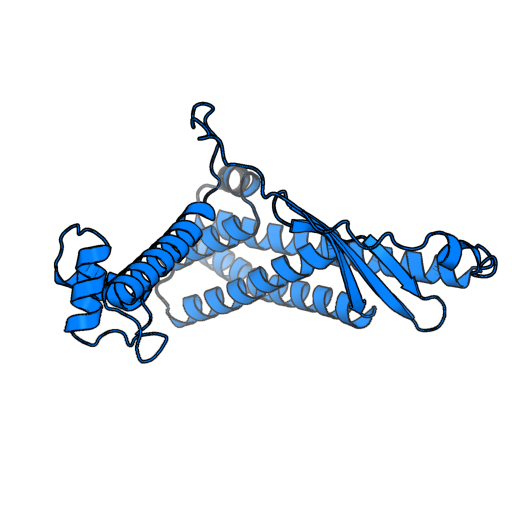. GLU A 1 81 ? -6.207 16.407 -37.745 1.00 39.03 81 GLU A CA 1
ATOM 656 C C . GLU A 1 81 ? -4.705 16.561 -37.471 1.00 39.03 81 GLU A C 1
ATOM 658 O O . GLU A 1 81 ? -4.269 17.538 -36.864 1.00 39.03 81 GLU A O 1
ATOM 663 N N . LYS A 1 82 ? -3.941 15.569 -37.944 1.00 43.94 82 LYS A N 1
ATOM 664 C CA . LYS A 1 82 ? -2.480 15.407 -37.855 1.00 43.94 82 LYS A CA 1
ATOM 665 C C . LYS A 1 82 ? -1.936 15.053 -36.468 1.00 43.94 82 LYS A C 1
ATOM 667 O O . LYS A 1 82 ? -1.471 15.892 -35.704 1.00 43.94 82 LYS A O 1
ATOM 672 N N . VAL A 1 83 ? -1.896 13.747 -36.208 1.00 42.00 83 VAL A N 1
ATOM 673 C CA . VAL A 1 83 ? -0.905 13.147 -35.308 1.00 42.00 83 VAL A CA 1
ATOM 674 C C . VAL A 1 83 ? 0.415 13.122 -36.079 1.00 42.00 83 VAL A C 1
ATOM 676 O O . VAL A 1 83 ? 0.465 12.538 -37.158 1.00 42.00 83 VAL A O 1
ATOM 679 N N . GLU A 1 84 ? 1.450 13.800 -35.577 1.00 47.81 84 GLU A N 1
ATOM 680 C CA . GLU A 1 84 ? 2.809 13.643 -36.110 1.00 47.81 84 GLU A CA 1
ATOM 681 C C . GLU A 1 84 ? 3.162 12.154 -36.096 1.00 47.81 84 GLU A C 1
ATOM 683 O O . GLU A 1 84 ? 3.005 11.492 -35.065 1.00 47.81 84 GLU A O 1
ATOM 688 N N . GLU A 1 85 ? 3.580 11.621 -37.246 1.00 51.44 85 GLU A N 1
ATOM 689 C CA . GLU A 1 85 ? 3.998 10.227 -37.343 1.00 51.44 85 GLU A CA 1
ATOM 690 C C . GLU A 1 85 ? 5.086 9.972 -36.290 1.00 51.44 85 GLU A C 1
ATOM 692 O O . GLU A 1 85 ? 6.058 10.736 -36.209 1.00 51.44 85 GLU A O 1
ATOM 697 N N . PRO A 1 86 ? 4.921 8.954 -35.424 1.00 50.41 86 PRO A N 1
ATOM 698 C CA . PRO A 1 86 ? 5.944 8.627 -34.449 1.00 50.41 86 PRO A CA 1
ATOM 699 C C . PRO A 1 86 ? 7.239 8.368 -35.211 1.00 50.41 86 PRO A C 1
ATOM 701 O O . PRO A 1 86 ? 7.226 7.597 -36.170 1.00 50.41 86 PRO A O 1
ATOM 704 N N . LYS A 1 87 ? 8.341 9.009 -34.790 1.00 53.31 87 LYS A N 1
ATOM 705 C CA . LYS A 1 87 ? 9.682 8.696 -35.300 1.00 53.31 87 LYS A CA 1
ATOM 706 C C . LYS A 1 87 ? 9.829 7.180 -35.291 1.00 53.31 87 LYS A C 1
ATOM 708 O O . LYS A 1 87 ? 9.864 6.572 -34.221 1.00 53.31 87 LYS A O 1
ATOM 713 N N . THR A 1 88 ? 9.836 6.590 -36.479 1.00 51.69 88 THR A N 1
ATOM 714 C CA . THR A 1 88 ? 10.069 5.169 -36.669 1.00 51.69 88 THR A CA 1
ATOM 715 C C . THR A 1 88 ? 11.433 4.880 -36.076 1.00 51.69 88 THR A C 1
ATOM 717 O O . THR A 1 88 ? 12.427 5.465 -36.505 1.00 51.69 88 THR A O 1
ATOM 720 N N . LEU A 1 89 ? 11.457 4.052 -35.032 1.00 54.34 89 LEU A N 1
ATOM 721 C CA . LEU A 1 89 ? 12.693 3.478 -34.523 1.00 54.34 89 LEU A CA 1
ATOM 722 C C . LEU A 1 89 ? 13.358 2.792 -35.721 1.00 54.34 89 LEU A C 1
ATOM 724 O O . LEU A 1 89 ? 12.726 1.933 -36.340 1.00 54.34 89 LEU A O 1
ATOM 728 N N . ASP A 1 90 ? 14.552 3.238 -36.106 1.00 66.88 90 ASP A N 1
ATOM 729 C CA . ASP A 1 90 ? 15.252 2.678 -37.257 1.00 66.88 90 ASP A CA 1
ATOM 730 C C . ASP A 1 90 ? 15.704 1.258 -36.905 1.00 66.88 90 ASP A C 1
ATOM 732 O O . ASP A 1 90 ? 16.698 1.044 -36.215 1.00 66.88 90 ASP A O 1
ATOM 736 N N . LEU A 1 91 ? 14.918 0.272 -37.338 1.00 61.62 91 LEU A N 1
ATOM 737 C CA . LEU A 1 91 ? 15.202 -1.141 -37.102 1.00 61.62 91 LEU A CA 1
ATOM 738 C C . LEU A 1 91 ? 16.537 -1.562 -37.744 1.00 61.62 91 LEU A C 1
ATOM 740 O O . LEU A 1 91 ? 17.128 -2.535 -37.289 1.00 61.62 91 LEU A O 1
ATOM 744 N N . GLN A 1 92 ? 17.055 -0.813 -38.729 1.00 65.25 92 GLN A N 1
ATOM 745 C CA . GLN A 1 92 ? 18.351 -1.093 -39.355 1.00 65.25 92 GLN A CA 1
ATOM 746 C C . GLN A 1 92 ? 19.547 -0.676 -38.483 1.00 65.25 92 GLN A C 1
ATOM 748 O O . GLN A 1 92 ? 20.646 -1.199 -38.678 1.00 65.25 92 GLN A O 1
ATOM 753 N N . GLU A 1 93 ? 19.369 0.225 -37.508 1.00 61.62 93 GLU A N 1
ATOM 754 C CA . GLU A 1 93 ? 20.400 0.505 -36.494 1.00 61.62 93 GLU A CA 1
ATOM 755 C C . GLU A 1 93 ? 20.522 -0.642 -35.479 1.00 61.62 93 GLU A C 1
ATOM 757 O O . GLU A 1 93 ? 21.628 -0.930 -35.028 1.00 61.62 93 GLU A O 1
ATOM 762 N N . LEU A 1 94 ? 19.425 -1.352 -35.185 1.00 55.94 94 LEU A N 1
ATOM 763 C CA . LEU A 1 94 ? 19.421 -2.513 -34.283 1.00 55.94 94 LEU A CA 1
ATOM 764 C C . LEU A 1 94 ? 20.045 -3.769 -34.915 1.00 55.94 94 LEU A C 1
ATOM 766 O O . LEU A 1 94 ? 20.579 -4.611 -34.203 1.00 55.94 94 LEU A O 1
ATOM 770 N N . GLU A 1 95 ? 20.026 -3.896 -36.244 1.00 58.66 95 GLU A N 1
ATOM 771 C CA . GLU A 1 95 ? 20.621 -5.042 -36.954 1.00 58.66 95 GLU A CA 1
ATOM 772 C C . GLU A 1 95 ? 22.157 -4.978 -37.064 1.00 58.66 95 GLU A C 1
ATOM 774 O O . GLU A 1 95 ? 22.783 -5.957 -37.472 1.00 58.66 95 GLU A O 1
ATOM 779 N N . LYS A 1 96 ? 22.788 -3.850 -36.704 1.00 56.34 96 LYS A N 1
ATOM 780 C CA . LYS A 1 96 ? 24.257 -3.697 -36.713 1.00 56.34 96 LYS A CA 1
ATOM 781 C C . LYS A 1 96 ? 24.928 -4.028 -35.383 1.00 56.34 96 LYS A C 1
ATOM 783 O O . LYS A 1 96 ? 26.156 -3.975 -35.309 1.00 56.34 96 LYS A O 1
ATOM 788 N N . GLU A 1 97 ? 24.162 -4.365 -34.351 1.00 53.19 97 GLU A N 1
ATOM 789 C CA . GLU A 1 97 ? 24.739 -4.866 -33.109 1.00 53.19 97 GLU A CA 1
ATOM 790 C C . GLU A 1 97 ? 25.226 -6.302 -33.333 1.00 53.19 97 GLU A C 1
ATOM 792 O O . GLU A 1 97 ? 24.459 -7.197 -33.692 1.00 53.19 97 GLU A O 1
ATOM 797 N N . GLU A 1 98 ? 26.545 -6.483 -33.188 1.00 53.88 98 GLU A N 1
ATOM 798 C CA . GLU A 1 98 ? 27.242 -7.769 -33.175 1.00 53.88 98 GLU A CA 1
ATOM 799 C C . GLU A 1 98 ? 26.397 -8.831 -32.477 1.00 53.88 98 GLU A C 1
ATOM 801 O O . GLU A 1 98 ? 25.844 -8.576 -31.409 1.00 53.88 98 GLU A O 1
ATOM 806 N N . THR A 1 99 ? 26.326 -10.030 -33.063 1.00 53.88 99 THR A N 1
ATOM 807 C CA . THR A 1 99 ? 25.718 -11.205 -32.436 1.00 53.88 99 THR A CA 1
ATOM 808 C C . THR A 1 99 ? 26.239 -11.339 -31.011 1.00 53.88 99 THR A C 1
ATOM 810 O O . THR A 1 99 ? 27.351 -11.826 -30.800 1.00 53.88 99 THR A O 1
ATOM 813 N N . ILE A 1 100 ? 25.450 -10.873 -30.042 1.00 58.66 100 ILE A N 1
ATOM 814 C CA . ILE A 1 100 ? 25.788 -10.965 -28.630 1.00 58.66 100 ILE A CA 1
ATOM 815 C C . ILE A 1 100 ? 25.844 -12.466 -28.349 1.00 58.66 100 ILE A C 1
ATOM 817 O O . ILE A 1 100 ? 24.830 -13.139 -28.561 1.00 58.66 100 ILE A O 1
ATOM 821 N N . PRO A 1 101 ? 27.004 -13.027 -27.962 1.00 56.06 101 PRO A N 1
ATOM 822 C CA . PRO A 1 101 ? 27.125 -14.454 -27.725 1.00 56.06 101 PRO A CA 1
ATOM 823 C C . PRO A 1 101 ? 26.075 -14.869 -26.695 1.00 56.06 101 PRO A C 1
ATOM 825 O O . PRO A 1 101 ? 26.084 -14.429 -25.544 1.00 56.06 101 PRO A O 1
ATOM 828 N N . ILE A 1 102 ? 25.119 -15.666 -27.167 1.00 57.50 102 ILE A N 1
ATOM 829 C CA . ILE A 1 102 ? 24.003 -16.165 -26.378 1.00 57.50 102 ILE A CA 1
ATOM 830 C C . ILE A 1 102 ? 24.590 -17.140 -25.356 1.00 57.50 102 ILE A C 1
ATOM 832 O O . ILE A 1 102 ? 25.170 -18.154 -25.732 1.00 57.50 102 ILE A O 1
ATOM 836 N N . ALA A 1 103 ? 24.401 -16.799 -24.082 1.00 55.25 103 ALA A N 1
ATOM 837 C CA . ALA A 1 103 ? 24.702 -17.590 -22.892 1.00 55.25 103 ALA A CA 1
ATOM 838 C C . ALA A 1 103 ? 26.194 -17.826 -22.588 1.00 55.25 103 ALA A C 1
ATOM 840 O O . ALA A 1 103 ? 26.806 -18.809 -22.996 1.00 55.25 103 ALA A O 1
ATOM 841 N N . SER A 1 104 ? 26.750 -16.954 -21.742 1.00 72.88 104 SER A N 1
ATOM 842 C CA . SER A 1 104 ? 27.707 -17.412 -20.733 1.00 72.88 104 SER A CA 1
ATOM 843 C C . SER A 1 104 ? 26.936 -17.792 -19.466 1.00 72.88 104 SER A C 1
ATOM 845 O O . SER A 1 104 ? 25.965 -17.113 -19.117 1.00 72.88 104 SER A O 1
ATOM 847 N N . ASP A 1 105 ? 27.387 -18.828 -18.753 1.00 78.50 105 ASP A N 1
ATOM 848 C CA . ASP A 1 105 ? 26.807 -19.290 -17.476 1.00 78.50 105 ASP A CA 1
ATOM 849 C C . ASP A 1 105 ? 26.597 -18.137 -16.469 1.00 78.50 105 ASP A C 1
ATOM 851 O O . ASP A 1 105 ? 25.671 -18.140 -15.661 1.00 78.50 105 ASP A O 1
ATOM 855 N N . ALA A 1 106 ? 27.425 -17.089 -16.549 1.00 78.88 106 ALA A N 1
ATOM 856 C CA . ALA A 1 106 ? 27.330 -15.909 -15.697 1.00 78.88 106 ALA A CA 1
ATOM 857 C C . ALA A 1 106 ? 26.045 -15.084 -15.908 1.00 78.88 106 ALA A C 1
ATOM 859 O O . ALA A 1 106 ? 25.557 -14.478 -14.955 1.00 78.88 106 ALA A O 1
ATOM 860 N N . HIS A 1 107 ? 25.490 -15.025 -17.125 1.00 84.62 107 HIS A N 1
ATOM 861 C CA . HIS A 1 107 ? 24.243 -14.290 -17.374 1.00 84.62 107 HIS A CA 1
ATOM 862 C C . HIS A 1 107 ? 23.036 -15.010 -16.762 1.00 84.62 107 HIS A C 1
ATOM 864 O O . HIS A 1 107 ? 22.208 -14.374 -16.112 1.00 84.62 107 HIS A O 1
ATOM 870 N N . GLU A 1 108 ? 22.977 -16.335 -16.919 1.00 84.81 108 GLU A N 1
ATOM 871 C CA . GLU A 1 108 ? 21.908 -17.171 -16.370 1.00 84.81 108 GLU A CA 1
ATOM 872 C C . GLU A 1 108 ? 21.871 -17.101 -14.837 1.00 84.81 108 GLU A C 1
ATOM 874 O O . GLU A 1 108 ? 20.807 -16.886 -14.256 1.00 84.81 108 GLU A O 1
ATOM 879 N N . ILE A 1 109 ? 23.039 -17.162 -14.183 1.00 83.94 109 ILE A N 1
ATOM 880 C CA . ILE A 1 109 ? 23.151 -17.021 -12.722 1.00 83.94 109 ILE A CA 1
ATOM 881 C C . ILE A 1 109 ? 22.565 -15.684 -12.247 1.00 83.94 109 ILE A C 1
ATOM 883 O O . ILE A 1 109 ? 21.743 -15.663 -11.331 1.00 83.94 109 ILE A O 1
ATOM 887 N N . LYS A 1 110 ? 22.924 -14.561 -12.884 1.00 90.06 110 LYS A N 1
ATOM 888 C CA . LYS A 1 110 ? 22.410 -13.241 -12.475 1.00 90.06 110 LYS A CA 1
ATOM 889 C C . LYS A 1 110 ? 20.908 -13.091 -12.735 1.00 90.06 110 LYS A C 1
ATOM 891 O O . LYS A 1 110 ? 20.208 -12.421 -11.976 1.00 90.06 110 LYS A O 1
ATOM 896 N N . GLN A 1 111 ? 20.393 -13.710 -13.796 1.00 93.06 111 GLN A N 1
ATOM 897 C CA . GLN A 1 111 ? 18.958 -13.718 -14.071 1.00 93.06 111 GLN A CA 1
ATOM 898 C C . GLN A 1 111 ? 18.181 -14.520 -13.013 1.00 93.06 111 GLN A C 1
ATOM 900 O O . GLN A 1 111 ? 17.126 -14.074 -12.557 1.00 93.06 111 GLN A O 1
ATOM 905 N N . ASP A 1 112 ? 18.708 -15.664 -12.576 1.00 94.94 112 ASP A N 1
ATOM 906 C CA . ASP A 1 112 ? 18.135 -16.447 -11.477 1.00 94.94 112 ASP A CA 1
ATOM 907 C C . ASP A 1 112 ? 18.150 -15.667 -10.147 1.00 94.94 112 ASP A C 1
ATOM 909 O O . ASP A 1 112 ? 17.149 -15.628 -9.427 1.00 94.94 112 ASP A O 1
ATOM 913 N N . GLU A 1 113 ? 19.240 -14.957 -9.840 1.00 95.38 113 GLU A N 1
ATOM 914 C CA . GLU A 1 113 ? 19.314 -14.074 -8.668 1.00 95.38 113 GLU A CA 1
ATOM 915 C C . GLU A 1 113 ? 18.247 -12.974 -8.694 1.00 95.38 113 GLU A C 1
ATOM 917 O O . GLU A 1 113 ? 17.556 -12.756 -7.690 1.00 95.38 113 GLU A O 1
ATOM 922 N N . LEU A 1 114 ? 18.055 -12.324 -9.845 1.00 96.25 114 LEU A N 1
ATOM 923 C CA . LEU A 1 114 ? 16.995 -11.339 -10.045 1.00 96.25 114 LEU A CA 1
ATOM 924 C C . LEU A 1 114 ? 15.607 -11.948 -9.794 1.00 96.25 114 LEU A C 1
ATOM 926 O O . LEU A 1 114 ? 14.802 -11.370 -9.057 1.00 96.25 114 LEU A O 1
ATOM 930 N N . HIS A 1 115 ? 15.316 -13.117 -10.369 1.00 97.31 115 HIS A N 1
ATOM 931 C CA . HIS A 1 115 ? 14.034 -13.794 -10.160 1.00 97.31 115 HIS A CA 1
ATOM 932 C C . HIS A 1 115 ? 13.806 -14.138 -8.686 1.00 97.31 115 HIS A C 1
ATOM 934 O O . HIS A 1 115 ? 12.713 -13.903 -8.162 1.00 97.31 115 HIS A O 1
ATOM 940 N N . LYS A 1 116 ? 14.838 -14.617 -7.980 1.00 97.94 116 LYS A N 1
ATOM 941 C CA . LYS A 1 116 ? 14.775 -14.864 -6.533 1.00 97.94 116 LYS A CA 1
ATOM 942 C C . LYS A 1 116 ? 14.484 -13.586 -5.752 1.00 97.94 116 LYS A C 1
ATOM 944 O O . LYS A 1 116 ? 13.674 -13.622 -4.827 1.00 97.94 116 LYS A O 1
ATOM 949 N N . ALA A 1 117 ? 15.101 -12.459 -6.106 1.00 97.62 117 ALA A N 1
ATOM 950 C CA . ALA A 1 117 ? 14.837 -11.180 -5.447 1.00 97.62 117 ALA A CA 1
ATOM 951 C C . ALA A 1 117 ? 13.393 -10.698 -5.671 1.00 97.62 117 ALA A C 1
ATOM 953 O O . ALA A 1 117 ? 12.716 -10.334 -4.709 1.00 97.62 117 ALA A O 1
ATOM 954 N N . ILE A 1 118 ? 12.878 -10.771 -6.903 1.00 98.00 118 ILE A N 1
ATOM 955 C CA . ILE A 1 118 ? 11.475 -10.437 -7.205 1.00 98.00 118 ILE A CA 1
ATOM 956 C C . ILE A 1 118 ? 10.519 -11.373 -6.447 1.00 98.00 118 ILE A C 1
ATOM 958 O O . ILE A 1 118 ? 9.540 -10.915 -5.851 1.00 98.00 118 ILE A O 1
ATOM 962 N N . GLY A 1 119 ? 10.824 -12.674 -6.409 1.00 98.38 119 GLY A N 1
ATOM 963 C CA . GLY A 1 119 ? 10.058 -13.671 -5.661 1.00 98.38 119 GLY A CA 1
ATOM 964 C C . GLY A 1 119 ? 10.010 -13.377 -4.160 1.00 98.38 119 GLY A C 1
ATOM 965 O O . GLY A 1 119 ? 8.938 -13.445 -3.560 1.00 98.38 119 GLY A O 1
ATOM 966 N N . LYS A 1 120 ? 11.136 -12.965 -3.558 1.00 98.44 120 LYS A N 1
ATOM 967 C CA . LYS A 1 120 ? 11.187 -12.518 -2.155 1.00 98.44 120 LYS A CA 1
ATOM 968 C C . LYS A 1 120 ? 10.272 -11.320 -1.915 1.00 98.44 120 LYS A C 1
ATOM 970 O O . LYS A 1 120 ? 9.456 -11.382 -0.999 1.00 98.44 120 LYS A O 1
ATOM 975 N N . VAL A 1 121 ? 10.357 -10.276 -2.746 1.00 98.44 121 VAL A N 1
ATOM 976 C CA . VAL A 1 121 ? 9.481 -9.093 -2.640 1.00 98.44 121 VAL A CA 1
ATOM 977 C C . VAL A 1 121 ? 8.010 -9.511 -2.676 1.00 98.44 121 VAL A C 1
ATOM 979 O O . VAL A 1 121 ? 7.234 -9.085 -1.823 1.00 98.44 121 VAL A O 1
ATOM 982 N N . SER A 1 122 ? 7.629 -10.378 -3.620 1.00 98.50 122 SER A N 1
ATOM 983 C CA . SER A 1 122 ? 6.253 -10.872 -3.729 1.00 98.50 122 SER A CA 1
ATOM 984 C C . SER A 1 122 ? 5.820 -11.652 -2.485 1.00 98.50 122 SER A C 1
ATOM 986 O O . SER A 1 122 ? 4.764 -11.369 -1.926 1.00 98.50 122 SER A O 1
ATOM 988 N N . ASN A 1 123 ? 6.639 -12.601 -2.026 1.00 98.56 123 ASN A N 1
ATOM 989 C CA . ASN A 1 123 ? 6.321 -13.458 -0.886 1.00 98.56 123 ASN A CA 1
ATOM 990 C C . ASN A 1 123 ? 6.172 -12.661 0.418 1.00 98.56 123 ASN A C 1
ATOM 992 O O . ASN A 1 123 ? 5.184 -12.816 1.135 1.00 98.56 123 ASN A O 1
ATOM 996 N N . TYR A 1 124 ? 7.122 -11.771 0.716 1.00 98.62 124 TYR A N 1
ATOM 997 C CA . TYR A 1 124 ? 7.030 -10.928 1.907 1.00 98.62 124 TYR A CA 1
ATOM 998 C C . TYR A 1 124 ? 5.844 -9.968 1.826 1.00 98.62 124 TYR A C 1
ATOM 1000 O O . TYR A 1 124 ? 5.167 -9.763 2.829 1.00 98.62 124 TYR A O 1
ATOM 1008 N N . PHE A 1 125 ? 5.528 -9.421 0.649 1.00 98.69 125 PHE A N 1
ATOM 1009 C CA . PHE A 1 125 ? 4.359 -8.556 0.509 1.00 98.69 125 PHE A CA 1
ATOM 1010 C C . PHE A 1 125 ? 3.042 -9.301 0.784 1.00 98.69 125 PHE A C 1
ATOM 1012 O O . PHE A 1 125 ? 2.184 -8.771 1.485 1.00 98.69 125 PHE A O 1
ATOM 1019 N N . SER A 1 126 ? 2.898 -10.546 0.321 1.00 98.50 126 SER A N 1
ATOM 1020 C CA . SER A 1 126 ? 1.754 -11.397 0.689 1.00 98.50 126 SER A CA 1
ATOM 1021 C C . SER A 1 126 ? 1.705 -11.693 2.194 1.00 98.50 126 SER A C 1
ATOM 1023 O O . SER A 1 126 ? 0.630 -11.752 2.795 1.00 98.50 126 SER A O 1
ATOM 1025 N N . GLY A 1 127 ? 2.870 -11.810 2.841 1.00 98.44 127 GLY A N 1
ATOM 1026 C CA . GLY A 1 127 ? 2.968 -11.837 4.300 1.00 98.44 127 GLY A CA 1
ATOM 1027 C C . GLY A 1 127 ? 2.372 -10.577 4.936 1.00 98.44 127 GLY A C 1
ATOM 1028 O O . GLY A 1 127 ? 1.506 -10.678 5.802 1.00 98.44 127 GLY A O 1
ATOM 1029 N N . LEU A 1 128 ? 2.765 -9.389 4.470 1.00 98.69 128 LEU A N 1
ATOM 1030 C CA . LEU A 1 128 ? 2.227 -8.112 4.953 1.00 98.69 128 LEU A CA 1
ATOM 1031 C C . LEU A 1 128 ? 0.698 -8.014 4.794 1.00 98.69 128 LEU A C 1
ATOM 1033 O O . LEU A 1 128 ? 0.015 -7.625 5.743 1.00 98.69 128 LEU A O 1
ATOM 1037 N N . GLU A 1 129 ? 0.157 -8.418 3.641 1.00 98.75 129 GLU A N 1
ATOM 1038 C CA . GLU A 1 129 ? -1.292 -8.540 3.399 1.00 98.75 129 GLU A CA 1
ATOM 1039 C C . GLU A 1 129 ? -1.979 -9.425 4.448 1.00 98.75 129 GLU A C 1
ATOM 1041 O O . GLU A 1 129 ? -3.013 -9.053 5.013 1.00 98.75 129 GLU A O 1
ATOM 1046 N N . THR A 1 130 ? -1.373 -10.573 4.751 1.00 98.56 130 THR A N 1
ATOM 1047 C CA . THR A 1 130 ? -1.899 -11.545 5.717 1.00 98.56 130 THR A CA 1
ATOM 1048 C C . THR A 1 130 ? -1.920 -10.978 7.138 1.00 98.56 130 THR A C 1
ATOM 1050 O O . THR A 1 130 ? -2.916 -11.128 7.850 1.00 98.56 130 THR A O 1
ATOM 1053 N N . TYR A 1 131 ? -0.857 -10.284 7.558 1.00 98.69 131 TYR A N 1
ATOM 1054 C CA . TYR A 1 131 ? -0.780 -9.662 8.885 1.00 98.69 131 TYR A CA 1
ATOM 1055 C C . TYR A 1 131 ? -1.789 -8.520 9.055 1.00 98.69 131 TYR A C 1
ATOM 1057 O O . TYR A 1 131 ? -2.452 -8.444 10.091 1.00 98.69 131 TYR A O 1
ATOM 1065 N N . ILE A 1 132 ? -1.955 -7.665 8.038 1.00 98.75 132 ILE A N 1
ATOM 1066 C CA . ILE A 1 132 ? -2.982 -6.611 8.049 1.00 98.75 132 ILE A CA 1
ATOM 1067 C C . ILE A 1 132 ? -4.382 -7.229 8.121 1.00 98.75 132 ILE A C 1
ATOM 1069 O O . ILE A 1 132 ? -5.191 -6.807 8.948 1.00 98.75 132 ILE A O 1
ATOM 1073 N N . SER A 1 133 ? -4.659 -8.250 7.306 1.00 98.62 133 SER A N 1
ATOM 1074 C CA . SER A 1 133 ? -5.956 -8.940 7.304 1.00 98.62 133 SER A CA 1
ATOM 1075 C C . SER A 1 133 ? -6.253 -9.575 8.661 1.00 98.62 133 SER A C 1
ATOM 1077 O O . SER A 1 133 ? -7.322 -9.362 9.223 1.00 98.62 133 SER A O 1
ATOM 1079 N N . SER A 1 134 ? -5.271 -10.251 9.258 1.00 98.38 134 SER A N 1
ATOM 1080 C CA . SER A 1 134 ? -5.406 -10.851 10.591 1.00 98.38 134 SER A CA 1
ATOM 1081 C C . SER A 1 134 ? -5.737 -9.809 11.663 1.00 98.38 134 SER A C 1
ATOM 1083 O O . SER A 1 134 ? -6.606 -10.040 12.505 1.00 98.38 134 SER A O 1
ATOM 1085 N N . LEU A 1 135 ? -5.090 -8.639 11.616 1.00 98.56 135 LEU A N 1
ATOM 1086 C CA . LEU A 1 135 ? -5.380 -7.544 12.541 1.00 98.56 135 LEU A CA 1
ATOM 1087 C C . LEU A 1 135 ? -6.801 -6.996 12.342 1.00 98.56 135 LEU A C 1
ATOM 1089 O O . LEU A 1 135 ? -7.505 -6.752 13.321 1.00 98.56 135 LEU A O 1
ATOM 1093 N N . ILE A 1 136 ? -7.258 -6.868 11.093 1.00 98.62 136 ILE A N 1
ATOM 1094 C CA . ILE A 1 136 ? -8.648 -6.506 10.779 1.00 98.62 136 ILE A CA 1
ATOM 1095 C C . ILE A 1 136 ? -9.619 -7.509 11.414 1.00 98.62 136 ILE A C 1
ATOM 1097 O O . ILE A 1 136 ? -10.570 -7.090 12.071 1.00 98.62 136 ILE A O 1
ATOM 1101 N N . TRP A 1 137 ? -9.375 -8.817 11.284 1.00 98.06 137 TRP A N 1
ATOM 1102 C CA . TRP A 1 137 ? -10.258 -9.854 11.836 1.00 98.06 137 TRP A CA 1
ATOM 1103 C C . TRP A 1 137 ? -10.430 -9.719 13.354 1.00 98.06 137 TRP A C 1
ATOM 1105 O O . TRP A 1 137 ? -11.553 -9.772 13.864 1.00 98.06 137 TRP A O 1
ATOM 1115 N N . ILE A 1 138 ? -9.328 -9.473 14.069 1.00 97.88 138 ILE A N 1
ATOM 1116 C CA . ILE A 1 138 ? -9.326 -9.258 15.523 1.00 97.88 138 ILE A CA 1
ATOM 1117 C C . ILE A 1 138 ? -10.109 -7.997 15.894 1.00 97.88 138 ILE A C 1
ATOM 1119 O O . ILE A 1 138 ? -10.932 -8.046 16.808 1.00 97.88 138 ILE A O 1
ATOM 1123 N N . LEU A 1 139 ? -9.914 -6.888 15.174 1.00 97.50 139 LEU A N 1
ATOM 1124 C CA . LEU A 1 139 ? -10.604 -5.625 15.458 1.00 97.50 139 LEU A CA 1
ATOM 1125 C C . LEU A 1 139 ? -12.107 -5.674 15.137 1.00 97.50 139 LEU A C 1
ATOM 1127 O O . LEU A 1 139 ? -12.901 -5.010 15.813 1.00 97.50 139 LEU A O 1
ATOM 1131 N N . ILE A 1 140 ? -12.518 -6.461 14.137 1.00 97.50 140 ILE A N 1
ATOM 1132 C CA . ILE A 1 140 ? -13.937 -6.712 13.848 1.00 97.50 140 ILE A CA 1
ATOM 1133 C C . ILE A 1 140 ? -14.567 -7.492 15.009 1.00 97.50 140 ILE A C 1
ATOM 1135 O O . ILE A 1 140 ? -15.641 -7.122 15.480 1.00 97.50 140 ILE A O 1
ATOM 1139 N N . GLY A 1 141 ? -13.895 -8.536 15.507 1.00 96.12 141 GLY A N 1
ATOM 1140 C CA . GLY A 1 141 ? -14.397 -9.356 16.614 1.00 96.12 141 GLY A CA 1
ATOM 1141 C C . GLY A 1 141 ? -15.583 -10.259 16.245 1.00 96.12 141 GLY A C 1
ATOM 1142 O O . GLY A 1 141 ? -16.272 -10.748 17.134 1.00 96.12 141 GLY A O 1
ATOM 1143 N N . ALA A 1 142 ? -15.828 -10.496 14.950 1.00 93.50 142 ALA A N 1
ATOM 1144 C CA . ALA A 1 142 ? -16.923 -11.336 14.440 1.00 93.50 142 ALA A CA 1
ATOM 1145 C C . ALA A 1 142 ? -16.494 -12.785 14.125 1.00 93.50 142 ALA A C 1
ATOM 1147 O O . ALA A 1 142 ? -17.204 -13.512 13.434 1.00 93.50 142 ALA A O 1
ATOM 1148 N N . GLY A 1 143 ? -15.326 -13.207 14.621 1.00 92.81 143 GLY A N 1
ATOM 1149 C CA . GLY A 1 143 ? -14.716 -14.495 14.291 1.00 92.81 143 GLY A CA 1
ATOM 1150 C C . GLY A 1 143 ? -13.878 -14.456 13.009 1.00 92.81 143 GLY A C 1
ATOM 1151 O O . GLY A 1 143 ? -13.974 -13.529 12.203 1.00 92.81 143 GLY A O 1
ATOM 1152 N N . LYS A 1 144 ? -13.020 -15.472 12.845 1.00 95.12 144 LYS A N 1
ATOM 1153 C CA . LYS A 1 144 ? -12.064 -15.558 11.732 1.00 95.12 144 LYS A CA 1
ATOM 1154 C C . LYS A 1 144 ? -12.771 -15.624 10.376 1.00 95.12 144 LYS A C 1
ATOM 1156 O O . LYS A 1 144 ? -12.429 -14.847 9.496 1.00 95.12 144 LYS A O 1
ATOM 1161 N N . ASP A 1 145 ? -13.775 -16.488 10.241 1.00 97.75 145 ASP A N 1
ATOM 1162 C CA . ASP A 1 145 ? -14.430 -16.762 8.954 1.00 97.75 145 ASP A CA 1
ATOM 1163 C C . ASP A 1 145 ? -15.090 -15.508 8.363 1.00 97.75 145 ASP A C 1
ATOM 1165 O O . ASP A 1 145 ? -14.928 -15.209 7.183 1.00 97.75 145 ASP A O 1
ATOM 1169 N N . VAL A 1 146 ? -15.778 -14.717 9.198 1.00 98.00 146 VAL A N 1
ATOM 1170 C CA . VAL A 1 146 ? -16.386 -13.445 8.772 1.00 98.00 146 VAL A CA 1
ATOM 1171 C C . VAL A 1 146 ? -15.312 -12.450 8.339 1.00 98.00 146 VAL A C 1
ATOM 1173 O O . VAL A 1 146 ? -15.464 -11.780 7.320 1.00 98.00 146 VAL A O 1
ATOM 1176 N N . GLY A 1 147 ? -14.215 -12.364 9.094 1.00 97.62 147 GLY A N 1
ATOM 1177 C CA . GLY A 1 147 ? -13.081 -11.522 8.736 1.00 97.62 147 GLY A CA 1
ATOM 1178 C C . GLY A 1 147 ? -12.473 -11.912 7.388 1.00 97.62 147 GLY A C 1
ATOM 1179 O O . GLY A 1 147 ? -12.239 -11.039 6.557 1.00 97.62 147 GLY A O 1
ATOM 1180 N N . GLU A 1 148 ? -12.260 -13.207 7.157 1.00 98.00 148 GLU A N 1
ATOM 1181 C CA . GLU A 1 148 ? -11.655 -13.750 5.938 1.00 98.00 148 GLU A CA 1
ATOM 1182 C C . GLU A 1 148 ? -12.534 -13.506 4.702 1.00 98.00 148 GLU A C 1
ATOM 1184 O O . GLU A 1 148 ? -12.031 -13.042 3.674 1.00 98.00 148 GLU A O 1
ATOM 1189 N N . ILE A 1 149 ? -13.853 -13.706 4.827 1.00 98.31 149 ILE A N 1
ATOM 1190 C CA . ILE A 1 149 ? -14.837 -13.354 3.788 1.00 98.31 149 ILE A CA 1
ATOM 1191 C C . ILE A 1 149 ? -14.727 -11.871 3.423 1.00 98.31 149 ILE A C 1
ATOM 1193 O O . ILE A 1 149 ? -14.713 -11.525 2.248 1.00 98.31 149 ILE A O 1
ATOM 1197 N N . ILE A 1 150 ? -14.620 -10.983 4.415 1.00 98.12 150 ILE A N 1
ATOM 1198 C CA . ILE A 1 150 ? -14.521 -9.543 4.156 1.00 98.12 150 ILE A CA 1
ATOM 1199 C C . ILE A 1 150 ? -13.190 -9.201 3.482 1.00 98.12 150 ILE A C 1
ATOM 1201 O O . ILE A 1 150 ? -13.179 -8.477 2.491 1.00 98.12 150 ILE A O 1
ATOM 1205 N N . THR A 1 151 ? -12.061 -9.671 4.018 1.00 98.38 151 THR A N 1
ATOM 1206 C CA . THR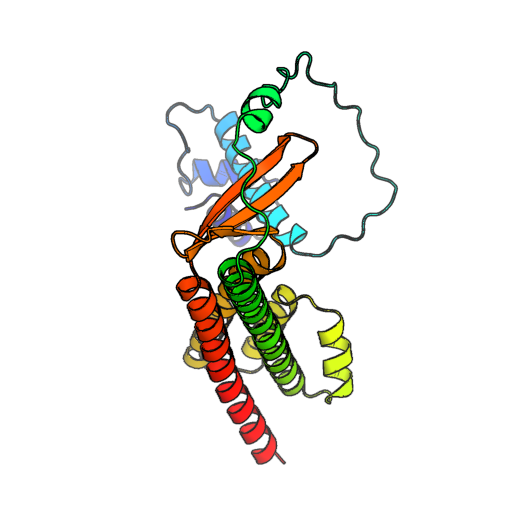 A 1 151 ? -10.734 -9.225 3.565 1.00 98.38 151 THR A CA 1
ATOM 1207 C C . THR A 1 151 ? -10.305 -9.823 2.230 1.00 98.38 151 THR A C 1
ATOM 1209 O O . THR A 1 151 ? -9.511 -9.196 1.537 1.00 98.38 151 THR A O 1
ATOM 1212 N N . SER A 1 152 ? -10.815 -10.999 1.856 1.00 98.06 152 SER A N 1
ATOM 1213 C CA . SER A 1 152 ? -10.489 -11.647 0.573 1.00 98.06 152 SER A CA 1
ATOM 1214 C C . SER A 1 152 ? -10.975 -10.860 -0.650 1.00 98.06 152 SER A C 1
ATOM 1216 O O . SER A 1 152 ? -10.365 -10.945 -1.712 1.00 98.06 152 SER A O 1
ATOM 1218 N N . GLU A 1 153 ? -12.004 -10.027 -0.485 1.00 98.31 153 GLU A N 1
ATOM 1219 C CA . GLU A 1 153 ? -12.573 -9.184 -1.546 1.00 98.31 153 GLU A CA 1
ATOM 1220 C C . GLU A 1 153 ? -11.907 -7.796 -1.650 1.00 98.31 153 GLU A C 1
ATOM 1222 O O . GLU A 1 153 ? -12.306 -6.955 -2.461 1.00 98.31 153 GLU A O 1
ATOM 1227 N N . LEU A 1 154 ? -10.902 -7.506 -0.815 1.00 98.19 154 LEU A N 1
ATOM 1228 C CA . LEU A 1 154 ? -10.292 -6.180 -0.722 1.00 98.19 154 LEU A CA 1
ATOM 1229 C C . LEU A 1 154 ? -8.903 -6.142 -1.360 1.00 98.19 154 LEU A C 1
ATOM 1231 O O . LEU A 1 154 ? -8.049 -6.987 -1.115 1.00 98.19 154 LEU A O 1
ATOM 1235 N N . SER A 1 155 ? -8.634 -5.079 -2.121 1.00 97.62 155 SER A N 1
ATOM 1236 C CA . SER A 1 155 ? -7.264 -4.749 -2.519 1.00 97.62 155 SER A CA 1
ATOM 1237 C C . SER A 1 155 ? -6.440 -4.284 -1.314 1.00 97.62 155 SER A C 1
ATOM 1239 O O . SER A 1 155 ? -6.996 -3.820 -0.317 1.00 97.62 155 SER A O 1
ATOM 1241 N N . PHE A 1 156 ? -5.109 -4.317 -1.413 1.00 98.31 156 PHE A N 1
ATOM 1242 C CA . PHE A 1 156 ? -4.226 -3.878 -0.326 1.00 98.31 156 PHE A CA 1
ATOM 1243 C C . PHE A 1 156 ? -4.525 -2.456 0.165 1.00 98.31 156 PHE A C 1
ATOM 1245 O O . PHE A 1 156 ? -4.691 -2.230 1.363 1.00 98.31 156 PHE A O 1
ATOM 1252 N N . HIS A 1 157 ? -4.692 -1.503 -0.754 1.00 97.81 157 HIS A N 1
ATOM 1253 C CA . HIS A 1 157 ? -5.119 -0.148 -0.406 1.00 97.81 157 HIS A CA 1
ATOM 1254 C C . HIS A 1 157 ? -6.446 -0.111 0.381 1.00 97.81 157 HIS A C 1
ATOM 1256 O O . HIS A 1 157 ? -6.633 0.710 1.281 1.00 97.81 157 HIS A O 1
ATOM 1262 N N . ARG A 1 158 ? -7.389 -1.006 0.064 1.00 98.38 158 ARG A N 1
ATOM 1263 C CA . ARG A 1 158 ? -8.661 -1.117 0.789 1.00 98.38 158 ARG A CA 1
ATOM 1264 C C . ARG A 1 158 ? -8.510 -1.793 2.144 1.00 98.38 158 ARG A C 1
ATOM 1266 O O . ARG A 1 158 ? -9.170 -1.356 3.086 1.00 98.38 158 ARG A O 1
ATOM 1273 N N . LEU A 1 159 ? -7.602 -2.757 2.275 1.00 98.69 159 LEU A N 1
ATOM 1274 C CA . LEU A 1 159 ? -7.222 -3.333 3.563 1.00 98.69 159 LEU A CA 1
ATOM 1275 C C . LEU A 1 159 ? -6.640 -2.266 4.498 1.00 98.69 159 LEU A C 1
ATOM 1277 O O . LEU A 1 159 ? -7.109 -2.132 5.627 1.00 98.69 159 LEU A O 1
ATOM 1281 N N . THR A 1 160 ? -5.679 -1.453 4.042 1.00 98.69 160 THR A N 1
ATOM 1282 C CA . THR A 1 160 ? -5.076 -0.410 4.894 1.00 98.69 160 THR A CA 1
ATOM 1283 C C . THR A 1 160 ? -6.095 0.655 5.309 1.00 98.69 160 THR A C 1
ATOM 1285 O O . THR A 1 160 ? -6.097 1.086 6.464 1.00 98.69 160 THR A O 1
ATOM 1288 N N . ALA A 1 161 ? -7.013 1.038 4.416 1.00 98.50 161 ALA A N 1
ATOM 1289 C CA . ALA A 1 161 ? -8.104 1.955 4.739 1.00 98.50 161 ALA A CA 1
ATOM 1290 C C . ALA A 1 161 ? -9.079 1.374 5.781 1.00 98.50 161 ALA A C 1
ATOM 1292 O O . ALA A 1 161 ? -9.398 2.051 6.761 1.00 98.50 161 ALA A O 1
ATOM 1293 N N . LEU A 1 162 ? -9.522 0.123 5.603 1.00 98.62 162 LEU A N 1
ATOM 1294 C CA . LEU A 1 162 ? -10.415 -0.555 6.548 1.00 98.62 162 LEU A CA 1
ATOM 1295 C C . LEU A 1 162 ? -9.758 -0.709 7.923 1.00 98.62 162 LEU A C 1
ATOM 1297 O O . LEU A 1 162 ? -10.377 -0.381 8.936 1.00 98.62 162 LEU A O 1
ATOM 1301 N N . LEU A 1 163 ? -8.495 -1.147 7.955 1.00 98.75 163 LEU A N 1
ATOM 1302 C CA . LEU A 1 163 ? -7.720 -1.261 9.187 1.00 98.75 163 LEU A CA 1
ATOM 1303 C C . LEU A 1 163 ? -7.679 0.076 9.933 1.00 98.75 163 LEU A C 1
ATOM 1305 O O . LEU A 1 163 ? -7.986 0.118 11.121 1.00 98.75 163 LEU A O 1
ATOM 1309 N N . ARG A 1 164 ? -7.385 1.182 9.239 1.00 98.44 164 ARG A N 1
ATOM 1310 C CA . ARG A 1 164 ? -7.381 2.519 9.845 1.00 98.44 164 ARG A CA 1
ATOM 1311 C C . ARG A 1 164 ? -8.731 2.881 10.465 1.00 98.44 164 ARG A C 1
ATOM 1313 O O . ARG A 1 164 ? -8.774 3.354 11.597 1.00 98.44 164 ARG A O 1
ATOM 1320 N N . CYS A 1 165 ? -9.827 2.672 9.734 1.00 98.62 165 CYS A N 1
ATOM 1321 C CA . CYS A 1 165 ? -11.175 2.975 10.217 1.00 98.62 165 CYS A CA 1
ATOM 1322 C C . CYS A 1 165 ? -11.533 2.163 11.468 1.00 98.62 165 CYS A C 1
ATOM 1324 O O . CYS A 1 165 ? -12.024 2.730 12.442 1.00 98.62 165 CYS A O 1
ATOM 1326 N N . LEU A 1 166 ? -11.249 0.858 11.463 1.00 98.44 166 LEU A N 1
ATOM 1327 C CA . LEU A 1 166 ? -11.480 -0.009 12.619 1.00 98.44 166 LEU A CA 1
ATOM 1328 C C . LEU A 1 166 ? -10.605 0.386 13.809 1.00 98.44 166 LEU A C 1
ATOM 1330 O O . LEU A 1 166 ? -11.088 0.414 14.937 1.00 98.44 166 LEU A O 1
ATOM 1334 N N . PHE A 1 167 ? -9.339 0.727 13.566 1.00 98.31 167 PHE A N 1
ATOM 1335 C CA . PHE A 1 167 ? -8.416 1.133 14.620 1.00 98.31 167 PHE A CA 1
ATOM 1336 C C . PHE A 1 167 ? -8.873 2.432 15.295 1.00 98.31 167 PHE A C 1
ATOM 1338 O O . PHE A 1 167 ? -8.964 2.475 16.515 1.00 98.31 167 PHE A O 1
ATOM 1345 N N . LEU A 1 168 ? -9.271 3.447 14.517 1.00 98.00 168 LEU A N 1
ATOM 1346 C CA . LEU A 1 168 ? -9.855 4.693 15.038 1.00 98.00 168 LEU A CA 1
ATOM 1347 C C . LEU A 1 168 ? -11.155 4.473 15.813 1.00 98.00 168 LEU A C 1
ATOM 1349 O O . LEU A 1 168 ? -11.441 5.193 16.762 1.00 98.00 168 LEU A O 1
ATOM 1353 N N . TYR A 1 169 ? -11.963 3.502 15.391 1.00 98.19 169 TYR A N 1
ATOM 1354 C CA . TYR A 1 169 ? -13.197 3.164 16.090 1.00 98.19 169 TYR A CA 1
ATOM 1355 C C . TYR A 1 169 ? -12.927 2.472 17.436 1.00 98.19 169 TYR A C 1
ATOM 1357 O O . TYR A 1 169 ? -13.660 2.682 18.400 1.00 98.19 169 TYR A O 1
ATOM 1365 N N . ARG A 1 170 ? -11.884 1.636 17.509 1.00 97.38 170 ARG A N 1
ATOM 1366 C CA . ARG A 1 170 ? -11.546 0.834 18.696 1.00 97.38 170 ARG A CA 1
ATOM 1367 C C . ARG A 1 170 ? -10.634 1.547 19.690 1.00 97.38 170 ARG A C 1
ATOM 1369 O O . ARG A 1 170 ? -10.660 1.202 20.868 1.00 97.38 170 ARG A O 1
ATOM 1376 N N . LYS A 1 171 ? -9.808 2.486 19.234 1.00 96.69 171 LYS A N 1
ATOM 1377 C CA . LYS A 1 171 ? -8.777 3.143 20.041 1.00 96.69 171 LYS A CA 1
ATOM 1378 C C . LYS A 1 171 ? -9.065 4.628 20.176 1.00 96.69 171 LYS A C 1
ATOM 1380 O O . LYS A 1 171 ? -9.408 5.294 19.208 1.00 96.69 171 LYS A O 1
ATOM 1385 N N . SER A 1 172 ? -8.873 5.146 21.384 1.00 96.75 172 SER A N 1
ATOM 1386 C CA . SER A 1 172 ? -8.963 6.578 21.687 1.00 96.75 172 SER A CA 1
ATOM 1387 C C . SER A 1 172 ? -7.603 7.228 21.946 1.00 96.75 172 SER A C 1
ATOM 1389 O O . SER A 1 172 ? -7.529 8.451 22.033 1.00 96.75 172 SER A O 1
ATOM 1391 N N . ASP A 1 173 ? -6.537 6.437 22.102 1.00 97.75 173 ASP A N 1
ATOM 1392 C CA . ASP A 1 173 ? -5.189 6.951 22.349 1.00 97.75 173 ASP A CA 1
ATOM 1393 C C . ASP A 1 173 ? -4.602 7.557 21.064 1.00 97.75 173 ASP A C 1
ATOM 1395 O O . ASP A 1 173 ? -4.351 6.860 20.077 1.00 97.75 173 ASP A O 1
ATOM 1399 N N . SER A 1 174 ? -4.364 8.872 21.085 1.00 97.38 174 SER A N 1
ATOM 1400 C CA . SER A 1 174 ? -3.804 9.607 19.952 1.00 97.38 174 SER A CA 1
ATOM 1401 C C . SER A 1 174 ? -2.416 9.112 19.550 1.00 97.38 174 SER A C 1
ATOM 1403 O O . SER A 1 174 ? -2.109 9.100 18.361 1.00 97.38 174 SER A O 1
ATOM 1405 N N . ALA A 1 175 ? -1.585 8.674 20.500 1.00 97.81 175 ALA A N 1
ATOM 1406 C CA . ALA A 1 175 ? -0.237 8.199 20.204 1.00 97.81 175 ALA A CA 1
ATOM 1407 C C . ALA A 1 175 ? -0.263 6.849 19.470 1.00 97.81 175 ALA A C 1
ATOM 1409 O O . ALA A 1 175 ? 0.491 6.644 18.515 1.00 97.81 175 ALA A O 1
ATOM 1410 N N . GLU A 1 176 ? -1.160 5.937 19.862 1.00 97.81 176 GLU A N 1
ATOM 1411 C CA . GLU A 1 176 ? -1.355 4.671 19.144 1.00 97.81 176 GLU A CA 1
ATOM 1412 C C . GLU A 1 176 ? -1.902 4.904 17.732 1.00 97.81 176 GLU A C 1
ATOM 1414 O O . GLU A 1 176 ? -1.451 4.266 16.778 1.00 97.81 176 GLU A O 1
ATOM 1419 N N . ILE A 1 177 ? -2.838 5.845 17.583 1.00 98.31 177 ILE A N 1
ATOM 1420 C CA . ILE A 1 177 ? -3.406 6.225 16.285 1.00 98.31 177 ILE A CA 1
ATOM 1421 C C . ILE A 1 177 ? -2.327 6.808 15.366 1.00 98.31 177 ILE A C 1
ATOM 1423 O O . ILE A 1 177 ? -2.204 6.375 14.220 1.00 98.31 177 ILE A O 1
ATOM 1427 N N . GLU A 1 178 ? -1.514 7.750 15.852 1.00 98.12 178 GLU A N 1
ATOM 1428 C CA . GLU A 1 178 ? -0.411 8.333 15.077 1.00 98.12 178 GLU A CA 1
ATOM 1429 C C . GLU A 1 178 ? 0.620 7.275 14.671 1.00 98.12 178 GLU A C 1
ATOM 1431 O O . GLU A 1 178 ? 1.101 7.265 13.530 1.00 98.12 178 GLU A O 1
ATOM 1436 N N . ARG A 1 179 ? 0.927 6.335 15.576 1.00 98.31 179 ARG A N 1
ATOM 1437 C CA . ARG A 1 179 ? 1.793 5.192 15.274 1.00 98.31 179 ARG A CA 1
ATOM 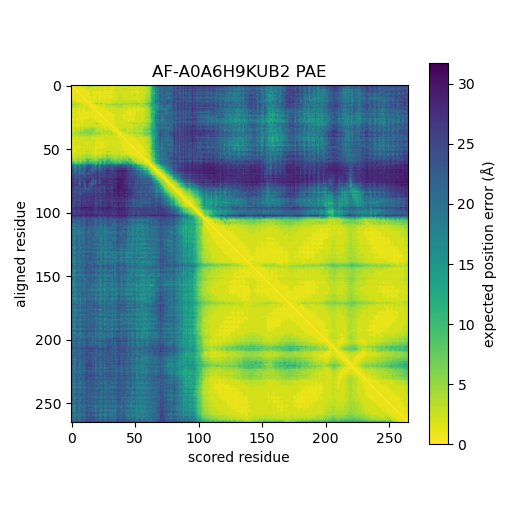1438 C C . ARG A 1 179 ? 1.203 4.337 14.151 1.00 98.31 179 ARG A C 1
ATOM 1440 O O . ARG A 1 179 ? 1.927 4.019 13.205 1.00 98.31 179 ARG A O 1
ATOM 1447 N N . MET A 1 180 ? -0.083 3.990 14.225 1.00 98.50 180 MET A N 1
ATOM 1448 C CA . MET A 1 180 ? -0.768 3.219 13.184 1.00 98.50 180 MET A CA 1
ATOM 1449 C C . MET A 1 180 ? -0.750 3.959 11.840 1.00 98.50 180 MET A C 1
ATOM 1451 O O . MET A 1 180 ? -0.348 3.383 10.831 1.00 98.50 180 MET A O 1
ATOM 1455 N N . ASP A 1 181 ? -1.088 5.250 11.819 1.00 98.38 181 ASP A N 1
ATOM 1456 C CA . ASP A 1 181 ? -1.081 6.065 10.598 1.00 98.38 181 ASP A CA 1
ATOM 1457 C C . ASP A 1 181 ? 0.314 6.116 9.949 1.00 98.38 181 ASP A C 1
ATOM 1459 O O . ASP A 1 181 ? 0.445 6.013 8.724 1.00 98.38 181 ASP A O 1
ATOM 1463 N N . SER A 1 182 ? 1.377 6.195 10.755 1.00 98.44 182 SER A N 1
ATOM 1464 C CA . SER A 1 182 ? 2.763 6.126 10.275 1.00 98.44 182 SER A CA 1
ATOM 1465 C C . SER A 1 182 ? 3.109 4.767 9.647 1.00 98.44 182 SER A C 1
ATOM 1467 O O . SER A 1 182 ? 3.744 4.707 8.587 1.00 98.44 182 SER A O 1
ATOM 1469 N N . ILE A 1 183 ? 2.671 3.662 10.260 1.00 98.69 183 ILE A N 1
ATOM 1470 C CA . ILE A 1 183 ? 2.862 2.306 9.721 1.00 98.69 183 ILE A CA 1
ATOM 1471 C C . ILE A 1 183 ? 2.108 2.147 8.396 1.00 98.69 183 ILE A C 1
ATOM 1473 O O . ILE A 1 183 ? 2.704 1.743 7.397 1.00 98.69 183 ILE A O 1
ATOM 1477 N N . LEU A 1 184 ? 0.829 2.530 8.346 1.00 98.56 184 LEU A N 1
ATOM 1478 C CA . LEU A 1 184 ? 0.002 2.410 7.142 1.00 98.56 184 LEU A CA 1
ATOM 1479 C C . LEU A 1 184 ? 0.508 3.293 5.998 1.00 98.56 184 LEU A C 1
ATOM 1481 O O . LEU A 1 184 ? 0.445 2.900 4.833 1.00 98.56 184 LEU A O 1
ATOM 1485 N N . LYS A 1 185 ? 1.071 4.466 6.305 1.00 98.12 185 LYS A N 1
ATOM 1486 C CA . LYS A 1 185 ? 1.734 5.306 5.303 1.00 98.12 185 LYS A CA 1
ATOM 1487 C C . LYS A 1 185 ? 2.925 4.589 4.660 1.00 98.12 185 LYS A C 1
ATOM 1489 O O . LYS A 1 185 ? 3.041 4.614 3.436 1.00 98.12 185 LYS A O 1
ATOM 1494 N N . ARG A 1 186 ? 3.781 3.936 5.456 1.00 98.56 186 ARG A N 1
ATOM 1495 C CA . ARG A 1 186 ? 4.900 3.126 4.937 1.00 98.56 186 ARG A CA 1
ATOM 1496 C C . ARG A 1 186 ? 4.401 1.924 4.136 1.00 98.56 186 ARG A C 1
ATOM 1498 O O . ARG A 1 186 ? 4.907 1.680 3.047 1.00 98.56 186 ARG A O 1
ATOM 1505 N N . ALA A 1 187 ? 3.371 1.233 4.621 1.00 98.56 187 ALA A N 1
ATOM 1506 C CA . ALA A 1 187 ? 2.751 0.107 3.924 1.00 98.56 187 ALA A CA 1
ATOM 1507 C C . ALA A 1 187 ? 2.244 0.500 2.521 1.00 98.56 187 ALA A C 1
ATOM 1509 O O . ALA A 1 187 ? 2.514 -0.193 1.542 1.00 98.56 187 ALA A O 1
ATOM 1510 N N . ASN A 1 188 ? 1.573 1.650 2.402 1.00 98.12 188 ASN A N 1
ATOM 1511 C CA . ASN A 1 188 ? 1.100 2.165 1.116 1.00 98.12 188 ASN A CA 1
ATOM 1512 C C . ASN A 1 188 ? 2.257 2.556 0.173 1.00 98.12 188 ASN A C 1
ATOM 1514 O O . ASN A 1 188 ? 2.169 2.308 -1.026 1.00 98.12 188 ASN A O 1
ATOM 1518 N N . ASP A 1 189 ? 3.357 3.134 0.672 1.00 98.19 189 ASP A N 1
ATOM 1519 C CA . ASP A 1 189 ? 4.544 3.400 -0.166 1.00 98.19 189 ASP A CA 1
ATOM 1520 C C . ASP A 1 189 ? 5.171 2.099 -0.700 1.00 98.19 189 ASP A C 1
ATOM 1522 O O . ASP A 1 189 ? 5.493 1.984 -1.888 1.00 98.19 189 ASP A O 1
ATOM 1526 N N . ILE A 1 190 ? 5.264 1.086 0.161 1.00 98.56 190 ILE A N 1
ATOM 1527 C CA . ILE A 1 190 ? 5.747 -0.251 -0.186 1.00 98.56 190 ILE A CA 1
ATOM 1528 C C . ILE A 1 190 ? 4.876 -0.894 -1.271 1.00 98.56 190 ILE A C 1
ATOM 1530 O O . ILE A 1 190 ? 5.429 -1.448 -2.217 1.00 98.56 190 ILE A O 1
ATOM 1534 N N . GLU A 1 191 ? 3.545 -0.784 -1.202 1.00 98.50 191 GLU A N 1
ATOM 1535 C CA . GLU A 1 191 ? 2.637 -1.256 -2.264 1.00 98.50 191 GLU A CA 1
ATOM 1536 C C . GLU A 1 191 ? 2.989 -0.621 -3.616 1.00 98.50 191 GLU A C 1
ATOM 1538 O O . GLU A 1 191 ? 3.146 -1.318 -4.622 1.00 98.50 191 GLU A O 1
ATOM 1543 N N . GLN A 1 192 ? 3.191 0.700 -3.647 1.00 97.75 192 GLN A N 1
ATOM 1544 C CA . GLN A 1 192 ? 3.545 1.406 -4.881 1.00 97.75 192 GLN A CA 1
ATOM 1545 C C . GLN A 1 192 ? 4.902 0.955 -5.434 1.00 97.75 192 GLN A C 1
ATOM 1547 O O . GLN A 1 192 ? 5.068 0.825 -6.652 1.00 97.75 192 GLN A O 1
ATOM 1552 N N . ARG A 1 193 ? 5.883 0.700 -4.561 1.00 97.88 193 ARG A N 1
ATOM 1553 C CA . ARG A 1 193 ? 7.203 0.179 -4.947 1.00 97.88 193 ARG A CA 1
ATOM 1554 C C . ARG A 1 193 ? 7.118 -1.272 -5.426 1.00 97.88 193 ARG A C 1
ATOM 1556 O O . ARG A 1 193 ? 7.640 -1.564 -6.502 1.00 97.88 193 ARG A O 1
ATOM 1563 N N . ARG A 1 194 ? 6.386 -2.145 -4.723 1.00 97.88 194 ARG A N 1
A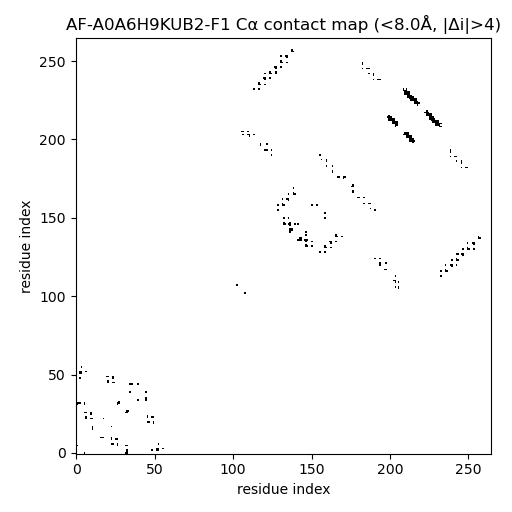TOM 1564 C CA . ARG A 1 194 ? 6.116 -3.539 -5.119 1.00 97.88 194 ARG A CA 1
ATOM 1565 C C . ARG A 1 194 ? 5.475 -3.598 -6.495 1.00 97.88 194 ARG A C 1
ATOM 1567 O O . ARG A 1 194 ? 5.962 -4.324 -7.354 1.00 97.88 194 ARG A O 1
ATOM 1574 N N . ASN A 1 195 ? 4.452 -2.782 -6.744 1.00 96.88 195 ASN A N 1
ATOM 1575 C CA . ASN A 1 195 ? 3.760 -2.741 -8.032 1.00 96.88 195 ASN A CA 1
ATOM 1576 C C . ASN A 1 195 ? 4.700 -2.375 -9.187 1.00 96.88 195 ASN A C 1
ATOM 1578 O O . ASN A 1 195 ? 4.577 -2.934 -10.275 1.00 96.88 195 ASN A O 1
ATOM 1582 N N . LYS A 1 196 ? 5.677 -1.483 -8.967 1.00 96.31 196 LYS A N 1
ATOM 1583 C CA . LYS A 1 196 ? 6.712 -1.194 -9.975 1.00 96.31 196 LYS A CA 1
ATOM 1584 C C . LYS A 1 196 ? 7.597 -2.408 -10.240 1.00 96.31 196 LYS A C 1
ATOM 1586 O O . LYS A 1 196 ? 7.970 -2.619 -11.389 1.00 96.31 196 LYS A O 1
ATOM 1591 N N . VAL A 1 197 ? 7.935 -3.177 -9.207 1.00 96.94 197 VAL A N 1
ATOM 1592 C CA . VAL A 1 197 ? 8.789 -4.361 -9.342 1.00 96.94 197 VAL A CA 1
ATOM 1593 C C . VAL A 1 197 ? 8.077 -5.482 -10.085 1.00 96.94 197 VAL A C 1
ATOM 1595 O O . VAL A 1 197 ? 8.594 -5.970 -11.083 1.00 96.94 197 VAL A O 1
ATOM 1598 N N . ILE A 1 198 ? 6.875 -5.851 -9.653 1.00 97.06 198 ILE A N 1
ATOM 1599 C CA . ILE A 1 198 ? 6.198 -7.049 -10.162 1.00 97.06 198 ILE A CA 1
ATOM 1600 C C . ILE A 1 198 ? 5.503 -6.860 -11.520 1.00 97.06 198 ILE A C 1
ATOM 1602 O O . ILE A 1 198 ? 5.234 -7.838 -12.207 1.00 97.06 198 ILE A O 1
ATOM 1606 N N . HIS A 1 199 ? 5.198 -5.619 -11.915 1.00 94.75 199 HIS A N 1
ATOM 1607 C CA . HIS A 1 199 ? 4.497 -5.310 -13.170 1.00 94.75 199 HIS A CA 1
ATOM 1608 C C . HIS A 1 199 ? 5.406 -4.658 -14.217 1.00 94.75 199 HIS A C 1
ATOM 1610 O O . HIS A 1 199 ? 4.947 -3.852 -15.030 1.00 94.75 199 HIS A O 1
ATOM 1616 N N . SER A 1 200 ? 6.697 -4.976 -14.186 1.00 95.69 200 SER A N 1
ATOM 1617 C CA . SER A 1 200 ? 7.658 -4.515 -15.186 1.00 95.69 200 SER A CA 1
ATOM 1618 C C . SER A 1 200 ? 8.375 -5.691 -15.828 1.00 95.69 200 SER A C 1
ATOM 1620 O O . SER A 1 200 ? 8.525 -6.746 -15.216 1.00 95.69 200 SER A O 1
ATOM 1622 N N . LEU A 1 201 ? 8.843 -5.484 -17.055 1.00 96.44 201 LEU A N 1
ATOM 1623 C CA . LEU A 1 201 ? 9.824 -6.365 -17.669 1.00 96.44 201 LEU A CA 1
ATOM 1624 C C . LEU A 1 201 ? 11.204 -6.003 -17.117 1.00 96.44 201 LEU A C 1
ATOM 1626 O O . LEU A 1 201 ? 11.509 -4.823 -16.930 1.00 96.44 201 LEU A O 1
ATOM 1630 N N . TRP A 1 202 ? 12.032 -7.010 -16.872 1.00 97.00 202 TRP A N 1
ATOM 1631 C CA . TRP A 1 202 ? 13.373 -6.829 -16.339 1.00 97.00 202 TRP A CA 1
ATOM 1632 C C . TRP A 1 202 ? 14.411 -7.466 -17.253 1.00 97.00 202 TRP A C 1
ATOM 1634 O O . TRP A 1 202 ? 14.193 -8.556 -17.777 1.00 97.00 202 TRP A O 1
ATOM 1644 N N . ALA A 1 203 ? 15.540 -6.784 -17.415 1.00 94.12 203 ALA A N 1
ATOM 1645 C CA . ALA A 1 203 ? 16.728 -7.293 -18.081 1.00 94.12 203 ALA A CA 1
ATOM 1646 C C . ALA A 1 203 ? 17.955 -7.047 -17.197 1.00 94.12 203 ALA A C 1
ATOM 1648 O O . ALA A 1 203 ? 18.041 -6.026 -16.510 1.00 94.12 203 ALA A O 1
ATOM 1649 N N . VAL A 1 204 ? 18.900 -7.984 -17.218 1.00 94.31 204 VAL A N 1
ATOM 1650 C CA . VAL A 1 204 ? 20.150 -7.894 -16.459 1.00 94.31 204 VAL A CA 1
ATOM 1651 C C . VAL A 1 204 ? 21.280 -7.520 -17.404 1.00 94.31 204 VAL A C 1
ATOM 1653 O O . VAL A 1 204 ? 21.496 -8.200 -18.408 1.00 94.31 204 VAL A O 1
ATOM 1656 N N . ASN A 1 205 ? 22.039 -6.479 -17.068 1.00 89.06 205 ASN A N 1
ATOM 1657 C CA . ASN A 1 205 ? 23.296 -6.202 -17.742 1.00 89.06 205 ASN A CA 1
ATOM 1658 C C . ASN A 1 205 ? 24.399 -7.098 -17.155 1.00 89.06 205 ASN A C 1
ATOM 1660 O O . ASN A 1 205 ? 24.816 -6.944 -16.006 1.00 89.06 205 ASN A O 1
ATOM 1664 N N . SER A 1 206 ? 24.885 -8.051 -17.952 1.00 82.12 206 SER A N 1
ATOM 1665 C CA . SER A 1 206 ? 25.896 -9.021 -17.517 1.00 82.12 206 SER A CA 1
ATOM 1666 C C . SER A 1 206 ? 27.241 -8.386 -17.158 1.00 82.12 206 SER A C 1
ATOM 1668 O O . SER A 1 206 ? 27.984 -8.983 -16.378 1.00 82.12 206 SER A O 1
ATOM 1670 N N . GLN A 1 207 ? 27.546 -7.188 -17.666 1.00 86.19 207 GLN A N 1
ATOM 1671 C CA . GLN A 1 207 ? 28.857 -6.556 -17.505 1.00 86.19 207 GLN A CA 1
ATOM 1672 C C . GLN A 1 207 ? 29.012 -5.762 -16.203 1.00 86.19 207 GLN A C 1
ATOM 1674 O O . GLN A 1 207 ? 30.129 -5.655 -15.703 1.00 86.19 207 GLN A O 1
ATOM 1679 N N . ASN A 1 208 ? 27.934 -5.189 -15.659 1.00 86.88 208 ASN A N 1
ATOM 1680 C CA . ASN A 1 208 ? 28.033 -4.191 -14.585 1.00 86.88 208 ASN A CA 1
ATOM 1681 C C . ASN A 1 208 ? 26.976 -4.319 -13.472 1.00 86.88 208 ASN A C 1
ATOM 1683 O O . ASN A 1 208 ? 26.811 -3.381 -12.696 1.00 86.88 208 ASN A O 1
ATOM 1687 N N . ASP A 1 209 ? 26.258 -5.445 -13.404 1.00 86.25 209 ASP A N 1
ATOM 1688 C CA . ASP A 1 209 ? 25.211 -5.723 -12.404 1.00 86.25 209 ASP A CA 1
ATOM 1689 C C . ASP A 1 209 ? 24.049 -4.709 -12.386 1.00 86.25 209 ASP A C 1
ATOM 1691 O O . ASP A 1 209 ? 23.217 -4.716 -11.474 1.00 86.25 209 ASP A O 1
ATOM 1695 N N . GLU A 1 210 ? 23.942 -3.849 -13.406 1.00 93.88 210 GLU A N 1
ATOM 1696 C CA . GLU A 1 210 ? 22.789 -2.971 -13.566 1.00 93.88 210 GLU A CA 1
ATOM 1697 C C . GLU A 1 210 ? 21.562 -3.782 -13.995 1.00 93.88 210 GLU A C 1
ATOM 1699 O O . GLU A 1 210 ? 21.595 -4.605 -14.916 1.00 93.88 210 GLU A O 1
ATOM 1704 N N . LEU A 1 211 ? 20.437 -3.486 -13.356 1.00 95.94 211 LEU A N 1
ATOM 1705 C CA . LEU A 1 211 ? 19.128 -3.988 -13.734 1.00 95.94 211 LEU A CA 1
ATOM 1706 C C . LEU A 1 211 ? 18.405 -2.918 -14.545 1.00 95.94 211 LEU A C 1
ATOM 1708 O O . LEU A 1 211 ? 18.219 -1.787 -14.084 1.00 95.94 211 LEU A O 1
ATOM 1712 N N . LEU A 1 212 ? 17.951 -3.289 -15.737 1.00 96.25 212 LEU A N 1
ATOM 1713 C CA . LEU A 1 212 ? 17.099 -2.450 -16.562 1.00 96.25 212 LEU A CA 1
ATOM 1714 C C . LEU A 1 212 ? 15.644 -2.866 -16.368 1.00 96.25 212 LEU A C 1
ATOM 1716 O O . LEU A 1 212 ? 15.230 -3.959 -16.755 1.00 96.25 212 LEU A O 1
ATOM 1720 N N . ARG A 1 213 ? 14.851 -1.957 -15.807 1.00 96.38 213 ARG A N 1
ATOM 1721 C CA . ARG A 1 213 ? 13.399 -2.077 -15.758 1.00 96.38 213 ARG A CA 1
ATOM 1722 C C . ARG A 1 213 ? 12.801 -1.430 -16.996 1.00 96.38 213 ARG A C 1
ATOM 1724 O O . ARG A 1 213 ? 13.011 -0.241 -17.236 1.00 96.38 213 ARG A O 1
ATOM 1731 N N . VAL A 1 214 ? 11.988 -2.183 -17.723 1.00 96.19 214 VAL A N 1
ATOM 1732 C CA . VAL A 1 214 ? 11.212 -1.693 -18.860 1.00 96.19 214 VAL A CA 1
ATOM 1733 C C . VAL A 1 214 ? 9.734 -1.716 -18.495 1.00 96.19 214 VAL A C 1
ATOM 1735 O O . VAL A 1 214 ? 9.152 -2.762 -18.203 1.00 96.19 214 VAL A O 1
ATOM 1738 N N . LYS A 1 215 ? 9.107 -0.541 -18.519 1.00 95.31 215 LYS A N 1
ATOM 1739 C CA . LYS A 1 215 ? 7.667 -0.389 -18.331 1.00 95.31 215 LYS A CA 1
ATOM 1740 C C . LYS A 1 215 ? 7.024 0.111 -19.612 1.00 95.31 215 LYS A C 1
ATOM 1742 O O . LYS A 1 215 ? 7.253 1.240 -20.046 1.00 95.31 215 LYS A O 1
ATOM 1747 N N . THR A 1 216 ? 6.137 -0.705 -20.153 1.00 94.44 216 THR A N 1
ATOM 1748 C CA . THR A 1 216 ? 5.328 -0.361 -21.319 1.00 94.44 216 THR A CA 1
ATOM 1749 C C . THR A 1 216 ? 4.000 0.224 -20.858 1.00 94.44 216 THR A C 1
ATOM 1751 O O . THR A 1 216 ? 3.318 -0.337 -20.002 1.00 94.44 216 THR A O 1
ATOM 1754 N N . THR A 1 217 ? 3.614 1.371 -21.406 1.00 93.38 217 THR A N 1
ATOM 1755 C CA . THR A 1 217 ? 2.288 1.956 -21.182 1.00 93.38 217 THR A CA 1
ATOM 1756 C C . THR A 1 217 ? 1.640 2.269 -22.516 1.00 93.38 217 THR A C 1
ATOM 1758 O O . THR A 1 217 ? 2.280 2.826 -23.397 1.00 93.38 217 THR A O 1
ATOM 1761 N N . ALA A 1 218 ? 0.364 1.940 -22.668 1.00 94.69 218 ALA A N 1
ATOM 1762 C CA . ALA A 1 218 ? -0.429 2.337 -23.822 1.00 94.69 218 ALA A CA 1
ATOM 1763 C C . ALA A 1 218 ? -1.661 3.083 -23.315 1.00 94.69 218 ALA A C 1
ATOM 1765 O O . ALA A 1 218 ? -2.394 2.578 -22.465 1.00 94.69 218 ALA A O 1
ATOM 1766 N N . LYS A 1 219 ? -1.880 4.311 -23.790 1.00 93.94 219 LYS A N 1
ATOM 1767 C CA . LYS A 1 219 ? -3.093 5.077 -23.468 1.00 93.94 219 LYS A CA 1
ATOM 1768 C C . LYS A 1 219 ? -3.699 5.623 -24.745 1.00 93.94 219 LYS A C 1
ATOM 1770 O O . LYS A 1 219 ? -2.972 6.172 -25.565 1.00 93.94 219 LYS A O 1
ATOM 1775 N N . TYR A 1 220 ? -5.028 5.591 -24.842 1.00 92.69 220 TYR A N 1
ATOM 1776 C CA . TYR A 1 220 ? -5.779 6.076 -26.008 1.00 92.69 220 TYR A CA 1
ATOM 1777 C C . TYR A 1 220 ? -5.305 7.451 -26.510 1.00 92.69 220 TYR A C 1
ATOM 1779 O O . TYR A 1 220 ? -5.080 7.641 -27.696 1.00 92.69 220 TYR A O 1
ATOM 1787 N N . LYS A 1 221 ? -5.082 8.402 -25.590 1.00 94.81 221 LYS A N 1
ATOM 1788 C CA . LYS A 1 221 ? -4.676 9.775 -25.938 1.00 94.81 221 LYS A CA 1
ATOM 1789 C C . LYS A 1 221 ? -3.187 9.960 -26.222 1.00 94.81 221 LYS A C 1
ATOM 1791 O O . LYS A 1 221 ? -2.827 10.958 -26.828 1.00 94.81 221 LYS A O 1
ATOM 1796 N N . THR A 1 222 ? -2.317 9.097 -25.699 1.00 92.81 222 THR A N 1
ATOM 1797 C CA . THR A 1 222 ? -0.859 9.329 -25.735 1.00 92.81 222 THR A CA 1
ATOM 1798 C C . THR A 1 222 ? -0.084 8.242 -26.465 1.00 92.81 222 THR A C 1
ATOM 1800 O O . THR A 1 222 ? 1.142 8.292 -26.450 1.00 92.81 222 THR A O 1
ATOM 1803 N N . GLY A 1 223 ? -0.780 7.262 -27.041 1.00 96.50 223 GLY A N 1
ATOM 1804 C CA . GLY A 1 223 ? -0.176 6.115 -27.702 1.00 96.50 223 GLY A CA 1
ATOM 1805 C C . GLY A 1 223 ? 0.613 5.210 -26.757 1.00 96.50 223 GLY A C 1
ATOM 1806 O O . GLY A 1 223 ? 0.459 5.259 -25.528 1.00 96.50 223 GLY A O 1
ATOM 1807 N N . LEU A 1 224 ? 1.438 4.368 -27.377 1.00 96.19 224 LEU A N 1
ATOM 1808 C CA . LEU A 1 224 ? 2.402 3.477 -26.742 1.00 96.19 224 LEU A CA 1
ATOM 1809 C C . LEU A 1 224 ? 3.639 4.268 -26.293 1.00 96.19 224 LEU A C 1
ATOM 1811 O O . LEU A 1 224 ? 4.174 5.077 -27.045 1.00 96.19 224 LEU A O 1
ATOM 1815 N N . LYS A 1 225 ? 4.095 4.033 -25.064 1.00 94.31 225 LYS A N 1
ATOM 1816 C CA . LYS A 1 225 ? 5.291 4.633 -24.472 1.00 94.31 225 LYS A CA 1
ATOM 1817 C C . LYS A 1 225 ? 6.072 3.586 -23.700 1.00 94.31 225 LYS A C 1
ATOM 1819 O O . LYS A 1 225 ? 5.484 2.799 -22.957 1.00 94.31 225 LYS A O 1
ATOM 1824 N N . TYR A 1 226 ? 7.390 3.660 -23.813 1.00 93.69 226 TYR A N 1
ATOM 1825 C CA . TYR A 1 226 ? 8.325 2.857 -23.040 1.00 93.69 226 TYR A CA 1
ATOM 1826 C C . TYR A 1 226 ? 9.022 3.742 -22.013 1.00 93.69 226 TYR A C 1
ATOM 1828 O O . TYR A 1 226 ? 9.450 4.855 -22.319 1.00 93.69 226 TYR A O 1
ATOM 1836 N N . HIS A 1 227 ? 9.103 3.249 -20.786 1.00 93.88 227 HIS A N 1
ATOM 1837 C CA . HIS A 1 227 ? 9.844 3.864 -19.699 1.00 93.88 227 HIS A CA 1
ATOM 1838 C C . HIS A 1 227 ? 10.966 2.921 -19.292 1.00 93.88 227 HIS A C 1
ATOM 1840 O O . HIS A 1 227 ? 10.720 1.737 -19.057 1.00 93.88 227 HIS A O 1
ATOM 1846 N N . PHE A 1 228 ? 12.174 3.464 -19.217 1.00 94.56 228 PHE A N 1
ATOM 1847 C CA . PHE A 1 228 ? 13.380 2.737 -18.864 1.00 94.56 228 PHE A CA 1
ATOM 1848 C C . PHE A 1 228 ? 13.906 3.301 -17.556 1.00 94.56 228 PHE A C 1
ATOM 1850 O O . PHE A 1 228 ? 14.141 4.504 -17.455 1.00 94.56 228 PHE A O 1
ATOM 1857 N N . ASP A 1 229 ? 14.092 2.439 -16.566 1.00 94.75 229 ASP A N 1
ATOM 1858 C CA . ASP A 1 229 ? 14.639 2.818 -15.271 1.00 94.75 229 ASP A CA 1
ATOM 1859 C C . ASP A 1 229 ? 15.783 1.872 -14.919 1.00 94.75 229 ASP A C 1
ATOM 1861 O O . ASP A 1 229 ? 15.642 0.654 -15.028 1.00 94.75 229 ASP A O 1
ATOM 1865 N N . ARG A 1 230 ? 16.916 2.435 -14.499 1.00 95.00 230 ARG A N 1
ATOM 1866 C CA . ARG A 1 230 ? 18.074 1.661 -14.047 1.00 95.00 230 ARG A CA 1
ATOM 1867 C C . ARG A 1 230 ? 18.050 1.523 -12.532 1.00 95.00 230 ARG A C 1
ATOM 1869 O O . ARG A 1 230 ? 17.716 2.475 -11.827 1.00 95.00 230 ARG A O 1
ATOM 1876 N N . THR A 1 231 ? 18.385 0.340 -12.039 1.00 95.81 231 THR A N 1
ATOM 1877 C CA . THR A 1 231 ? 18.505 0.042 -10.607 1.00 95.81 231 THR A CA 1
ATOM 1878 C C . THR A 1 231 ? 19.476 -1.124 -10.399 1.00 95.81 231 THR A C 1
ATOM 1880 O O . THR A 1 231 ? 20.170 -1.518 -11.333 1.00 95.81 231 THR A O 1
ATOM 1883 N N . ASN A 1 232 ? 19.567 -1.656 -9.184 1.00 95.75 232 ASN A N 1
ATOM 1884 C CA . ASN A 1 232 ? 20.477 -2.735 -8.819 1.00 95.75 232 ASN A CA 1
ATOM 1885 C C . ASN A 1 232 ? 19.804 -3.701 -7.825 1.00 95.75 232 ASN A C 1
ATOM 1887 O O . ASN A 1 232 ? 18.681 -3.474 -7.366 1.00 95.75 232 ASN A O 1
ATOM 1891 N N . MET A 1 233 ? 20.495 -4.794 -7.501 1.00 95.94 233 MET A N 1
ATOM 1892 C CA . MET A 1 233 ? 20.000 -5.803 -6.557 1.00 95.94 233 MET A CA 1
ATOM 1893 C C . MET A 1 233 ? 19.840 -5.267 -5.126 1.00 95.94 233 MET A C 1
ATOM 1895 O O . MET A 1 233 ? 18.944 -5.710 -4.407 1.00 95.94 233 MET A O 1
ATOM 1899 N N . GLU A 1 234 ? 20.660 -4.294 -4.718 1.00 96.19 234 GLU A N 1
ATOM 1900 C CA . GLU A 1 234 ? 20.602 -3.680 -3.386 1.00 96.19 234 GLU A CA 1
ATOM 1901 C C . GLU A 1 234 ? 19.267 -2.960 -3.151 1.00 96.19 234 GLU A C 1
ATOM 1903 O O . GLU A 1 234 ? 18.647 -3.128 -2.104 1.00 96.19 234 GLU A O 1
ATOM 1908 N N . GLU A 1 235 ? 18.752 -2.235 -4.146 1.00 96.06 235 GLU A N 1
ATOM 1909 C CA . GLU A 1 235 ? 17.452 -1.559 -4.050 1.00 96.06 235 GLU A CA 1
ATOM 1910 C C . GLU A 1 235 ? 16.270 -2.544 -3.945 1.00 96.06 235 GLU A C 1
ATOM 1912 O O . GLU A 1 235 ? 15.294 -2.277 -3.232 1.00 96.06 235 GLU A O 1
ATOM 1917 N N . LEU A 1 236 ? 16.347 -3.708 -4.606 1.00 96.56 236 LEU A N 1
ATOM 1918 C CA . LEU A 1 236 ? 15.346 -4.775 -4.453 1.00 96.56 236 LEU A CA 1
ATOM 1919 C C . LEU A 1 236 ? 15.413 -5.421 -3.062 1.00 96.56 236 LEU A C 1
ATOM 1921 O O . LEU A 1 236 ? 14.372 -5.696 -2.453 1.00 96.56 236 LEU A O 1
ATOM 1925 N N . GLN A 1 237 ? 16.624 -5.633 -2.542 1.00 97.81 237 GLN A N 1
ATOM 1926 C CA . GLN A 1 237 ? 16.824 -6.146 -1.189 1.00 97.81 237 GLN A CA 1
ATOM 1927 C C . GLN A 1 237 ? 16.294 -5.155 -0.148 1.00 97.81 237 GLN A C 1
ATOM 1929 O O . GLN A 1 237 ? 15.512 -5.540 0.715 1.00 97.81 237 GLN A O 1
ATOM 1934 N N . LYS A 1 238 ? 16.593 -3.864 -0.302 1.00 98.12 238 LYS A N 1
ATOM 1935 C CA . LYS A 1 238 ? 16.082 -2.803 0.568 1.00 98.12 238 LYS A CA 1
ATOM 1936 C C . LYS A 1 238 ? 14.555 -2.751 0.599 1.00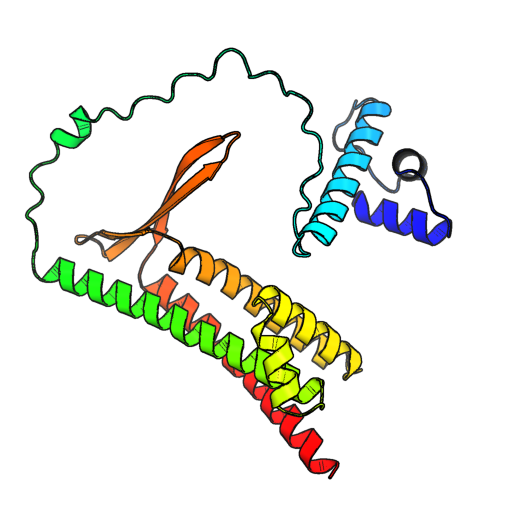 98.12 238 LYS A C 1
ATOM 1938 O O . LYS A 1 238 ? 13.971 -2.600 1.665 1.00 98.12 238 LYS A O 1
ATOM 1943 N N . LEU A 1 239 ? 13.886 -2.916 -0.547 1.00 98.38 239 LEU A N 1
ATOM 1944 C CA . LEU A 1 239 ? 12.422 -3.031 -0.573 1.00 98.38 239 LEU A CA 1
ATOM 1945 C C . LEU A 1 239 ? 11.931 -4.243 0.231 1.00 98.38 239 LEU A C 1
ATOM 1947 O O . LEU A 1 239 ? 10.920 -4.146 0.921 1.00 98.38 239 LEU A O 1
ATOM 1951 N N . THR A 1 240 ? 12.634 -5.371 0.149 1.00 98.50 240 THR A N 1
ATOM 1952 C CA . THR A 1 240 ? 12.310 -6.559 0.948 1.00 98.50 240 THR A CA 1
ATOM 1953 C C . THR A 1 240 ? 12.445 -6.271 2.442 1.00 98.50 240 THR A C 1
ATOM 1955 O O . THR A 1 240 ? 11.532 -6.580 3.206 1.00 98.50 240 THR A O 1
ATOM 1958 N N . ASP A 1 241 ? 13.535 -5.625 2.850 1.00 98.50 241 ASP A N 1
ATOM 1959 C CA . ASP A 1 241 ? 13.780 -5.268 4.248 1.00 98.50 241 ASP A CA 1
ATOM 1960 C C . ASP A 1 241 ? 12.712 -4.293 4.765 1.00 98.50 241 ASP A C 1
ATOM 1962 O O . ASP A 1 241 ? 12.147 -4.502 5.838 1.00 98.50 241 ASP A O 1
ATOM 1966 N N . ASP A 1 242 ? 12.341 -3.287 3.964 1.00 98.62 242 ASP A N 1
ATOM 1967 C CA . ASP A 1 242 ? 11.256 -2.353 4.279 1.00 98.62 242 ASP A CA 1
ATOM 1968 C C . ASP A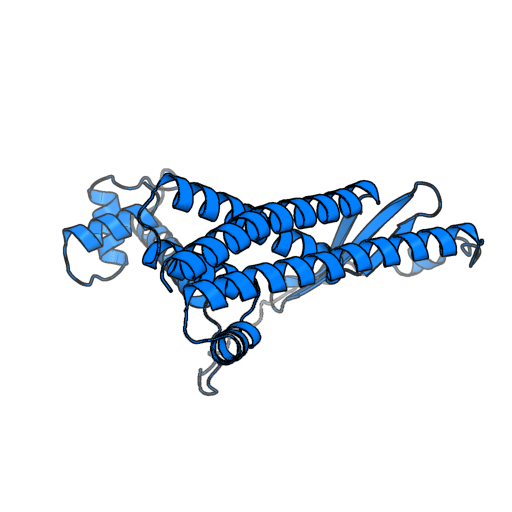 1 242 ? 9.921 -3.084 4.521 1.00 98.62 242 ASP A C 1
ATOM 1970 O O . ASP A 1 242 ? 9.199 -2.755 5.468 1.00 98.62 242 ASP A O 1
ATOM 1974 N N . ILE A 1 243 ? 9.598 -4.104 3.709 1.00 98.69 243 ILE A N 1
ATOM 1975 C CA . ILE A 1 243 ? 8.408 -4.949 3.915 1.00 98.69 243 ILE A CA 1
ATOM 1976 C C . ILE A 1 243 ? 8.498 -5.678 5.259 1.00 98.69 243 ILE A C 1
ATOM 1978 O O . ILE A 1 243 ? 7.540 -5.651 6.033 1.00 98.69 243 ILE A O 1
ATOM 1982 N N . VAL A 1 244 ? 9.640 -6.301 5.560 1.00 98.62 244 VAL A N 1
ATOM 1983 C CA . VAL A 1 244 ? 9.857 -7.044 6.811 1.00 98.62 244 VAL A CA 1
ATOM 1984 C C . VAL A 1 244 ? 9.728 -6.133 8.034 1.00 98.62 244 VAL A C 1
ATOM 1986 O O . VAL A 1 244 ? 9.102 -6.524 9.021 1.00 98.62 244 VAL A O 1
ATOM 1989 N N . TYR A 1 245 ? 10.243 -4.904 7.973 1.00 98.69 245 TYR A N 1
ATOM 1990 C CA . TYR A 1 245 ? 10.088 -3.938 9.061 1.00 98.69 245 TYR A CA 1
ATOM 1991 C C . TYR A 1 245 ? 8.622 -3.577 9.312 1.00 98.69 245 TYR A C 1
ATOM 1993 O O . TYR A 1 245 ? 8.179 -3.579 10.461 1.00 98.69 245 TYR A O 1
ATOM 2001 N N . VAL A 1 246 ? 7.841 -3.326 8.257 1.00 98.75 246 VAL A N 1
ATOM 2002 C CA . VAL A 1 246 ? 6.407 -3.028 8.405 1.00 98.75 246 VAL A CA 1
ATOM 2003 C C . VAL A 1 246 ? 5.624 -4.248 8.903 1.00 98.75 246 VAL A C 1
ATOM 2005 O O . VAL A 1 246 ? 4.732 -4.087 9.736 1.00 98.75 246 VAL A O 1
ATOM 2008 N N . ILE A 1 247 ? 5.977 -5.467 8.475 1.00 98.69 247 ILE A N 1
ATOM 2009 C CA . ILE A 1 247 ? 5.410 -6.707 9.035 1.00 98.69 247 ILE A CA 1
ATOM 2010 C C . ILE A 1 247 ? 5.676 -6.783 10.536 1.00 98.69 247 ILE A C 1
ATOM 2012 O O . ILE A 1 247 ? 4.748 -7.031 11.303 1.00 98.69 247 ILE A O 1
ATOM 2016 N N . SER A 1 248 ? 6.920 -6.544 10.960 1.00 98.56 248 SER A N 1
ATOM 2017 C CA . SER A 1 248 ? 7.295 -6.562 12.375 1.00 98.56 248 SER A CA 1
ATOM 2018 C C . SER A 1 248 ? 6.456 -5.567 13.183 1.00 98.56 248 SER A C 1
ATOM 2020 O O . SER A 1 248 ? 5.859 -5.947 14.192 1.00 98.56 248 SER A O 1
ATOM 2022 N N . ASP A 1 249 ? 6.310 -4.332 12.698 1.00 98.62 249 ASP A N 1
ATOM 2023 C CA . ASP A 1 249 ? 5.499 -3.302 13.352 1.00 98.62 249 ASP A CA 1
ATOM 2024 C C . ASP A 1 249 ? 4.018 -3.704 13.480 1.00 98.62 249 ASP A C 1
ATOM 2026 O O . ASP A 1 249 ? 3.442 -3.584 14.564 1.00 98.62 249 ASP A O 1
ATOM 2030 N N . ILE A 1 250 ? 3.405 -4.227 12.411 1.00 98.62 250 ILE A N 1
ATOM 2031 C CA . ILE A 1 250 ? 2.015 -4.716 12.446 1.00 98.62 250 ILE A CA 1
ATOM 2032 C C . ILE A 1 250 ? 1.884 -5.921 13.384 1.00 98.62 250 ILE A C 1
ATOM 2034 O O . ILE A 1 250 ? 0.922 -6.001 14.147 1.00 98.62 250 ILE A O 1
ATOM 2038 N N . SER A 1 251 ? 2.852 -6.841 13.376 1.00 98.44 251 SER A N 1
ATOM 2039 C CA . SER A 1 251 ? 2.825 -8.041 14.217 1.00 98.44 251 SER A CA 1
ATOM 2040 C C . SER A 1 251 ? 2.854 -7.717 15.715 1.00 98.44 251 SER A C 1
ATOM 2042 O O . SER A 1 251 ? 2.173 -8.374 16.498 1.00 98.44 251 SER A O 1
ATOM 2044 N N . GLN A 1 252 ? 3.570 -6.666 16.123 1.00 98.50 252 GLN A N 1
ATOM 2045 C CA . GLN A 1 252 ? 3.585 -6.215 17.516 1.00 98.50 252 GLN A CA 1
ATOM 2046 C C . GLN A 1 252 ? 2.210 -5.704 17.960 1.00 98.50 252 GLN A C 1
ATOM 2048 O O . GLN A 1 252 ? 1.768 -6.026 19.062 1.00 98.50 252 GLN A O 1
ATOM 2053 N N . ILE A 1 253 ? 1.522 -4.946 17.099 1.00 98.38 253 ILE A N 1
ATOM 2054 C CA . ILE A 1 253 ? 0.156 -4.470 17.365 1.00 98.38 253 ILE A CA 1
ATOM 2055 C C . ILE A 1 253 ? -0.805 -5.662 17.418 1.00 98.38 253 ILE A C 1
ATOM 2057 O O . ILE A 1 253 ? -1.577 -5.783 18.361 1.00 98.38 253 ILE A O 1
ATOM 2061 N N . LEU A 1 254 ? -0.700 -6.591 16.466 1.00 98.19 254 LEU A N 1
ATOM 2062 C CA . LEU A 1 254 ? -1.487 -7.825 16.432 1.00 98.19 254 LEU A CA 1
ATOM 2063 C C . LEU A 1 254 ? -1.387 -8.617 17.744 1.00 98.19 254 LEU A C 1
ATOM 2065 O O . LEU A 1 254 ? -2.405 -9.002 18.318 1.00 98.19 254 LEU A O 1
ATOM 2069 N N . ILE A 1 255 ? -0.165 -8.834 18.237 1.00 98.38 255 ILE A N 1
ATOM 2070 C CA . ILE A 1 255 ? 0.086 -9.540 19.500 1.00 98.38 255 ILE A CA 1
ATOM 2071 C C . ILE A 1 255 ? -0.497 -8.763 20.687 1.00 98.38 255 ILE A C 1
ATOM 2073 O O . ILE A 1 255 ? -1.084 -9.369 21.585 1.00 98.38 255 ILE A O 1
ATOM 2077 N N . ALA A 1 256 ? -0.364 -7.433 20.704 1.00 97.94 256 ALA A N 1
ATOM 2078 C CA . ALA A 1 256 ? -0.934 -6.597 21.757 1.00 97.94 256 ALA A CA 1
ATOM 2079 C C . ALA A 1 256 ? -2.470 -6.699 21.806 1.00 97.94 256 ALA A C 1
ATOM 2081 O O . ALA A 1 256 ? -3.022 -6.915 22.887 1.00 97.94 256 ALA A O 1
ATOM 2082 N N . GLU A 1 257 ? -3.150 -6.637 20.656 1.00 97.31 257 GLU A N 1
ATOM 2083 C CA . GLU A 1 257 ? -4.611 -6.778 20.573 1.00 97.31 257 GLU A CA 1
ATOM 2084 C C . GLU A 1 257 ? -5.086 -8.176 20.988 1.00 97.31 257 GLU A C 1
ATOM 2086 O O . GLU A 1 257 ? -6.045 -8.304 21.750 1.00 97.31 257 GLU A O 1
ATOM 2091 N N . LEU A 1 258 ? -4.392 -9.234 20.554 1.00 96.81 258 LEU A N 1
ATOM 2092 C CA . LEU A 1 258 ? -4.699 -10.606 20.975 1.00 96.81 258 LEU A CA 1
ATOM 2093 C C . LEU A 1 258 ? -4.592 -10.771 22.496 1.00 96.81 258 LEU A C 1
ATOM 2095 O O . LEU A 1 258 ? -5.462 -11.370 23.130 1.00 96.81 258 LEU A O 1
ATOM 2099 N N . ASN A 1 259 ? -3.540 -10.214 23.097 1.00 97.62 259 ASN A N 1
ATOM 2100 C CA . ASN A 1 259 ? -3.348 -10.259 24.544 1.00 97.62 259 ASN A CA 1
ATOM 2101 C C . ASN A 1 259 ? -4.410 -9.449 25.298 1.00 97.62 259 ASN A C 1
ATOM 2103 O O . ASN A 1 259 ? -4.801 -9.853 26.392 1.00 97.62 259 ASN A O 1
ATOM 2107 N N . ALA A 1 260 ? -4.876 -8.329 24.741 1.00 96.25 260 ALA A N 1
ATOM 2108 C CA . ALA A 1 260 ? -5.964 -7.547 25.322 1.00 96.25 260 ALA A CA 1
ATOM 2109 C C . ALA A 1 260 ? -7.279 -8.344 25.326 1.00 96.25 260 ALA A C 1
ATOM 2111 O O . ALA A 1 260 ? -7.891 -8.490 26.381 1.00 96.25 260 ALA A O 1
ATOM 2112 N N . GLN A 1 261 ? -7.649 -8.967 24.202 1.00 95.00 261 GLN A N 1
ATOM 2113 C CA . GLN A 1 261 ? -8.871 -9.779 24.107 1.00 95.00 261 GLN A CA 1
ATOM 2114 C C . GLN A 1 261 ? -8.872 -10.999 25.036 1.00 95.00 261 GLN A C 1
ATOM 2116 O O . GLN A 1 261 ? -9.924 -11.402 25.526 1.00 95.00 261 GLN A O 1
ATOM 2121 N N . ASN A 1 262 ? -7.706 -11.593 25.300 1.00 95.25 262 ASN A N 1
ATOM 2122 C CA . ASN A 1 262 ? -7.597 -12.726 26.222 1.00 95.25 262 ASN A CA 1
ATOM 2123 C C . ASN A 1 262 ? -7.738 -12.330 27.699 1.00 95.25 262 ASN A C 1
ATOM 2125 O O . ASN A 1 262 ? -8.017 -13.200 28.515 1.00 95.25 262 ASN A O 1
ATOM 2129 N N . LYS A 1 263 ? -7.541 -11.054 28.056 1.00 96.06 263 LYS A N 1
ATOM 2130 C CA . LYS A 1 263 ? -7.725 -10.563 29.434 1.00 96.06 263 LYS A CA 1
ATOM 2131 C C . LYS A 1 263 ? -9.180 -10.238 29.773 1.00 96.06 263 LYS A C 1
ATOM 2133 O O . LYS A 1 263 ? -9.506 -10.124 30.947 1.00 96.06 263 LYS A O 1
ATOM 2138 N N . GLU A 1 264 ? -10.023 -10.043 28.762 1.00 91.50 264 GLU A N 1
ATOM 2139 C CA . GLU A 1 264 ? -11.444 -9.705 28.926 1.00 91.50 264 GLU A CA 1
ATOM 2140 C C . GLU A 1 264 ? -12.352 -10.941 29.054 1.00 91.50 264 GLU A C 1
ATOM 2142 O O . GLU A 1 264 ? -13.540 -10.795 29.338 1.00 91.50 264 GLU A O 1
ATOM 2147 N N . LYS A 1 265 ? -11.806 -12.143 28.838 1.00 84.19 265 LYS A N 1
ATOM 2148 C CA . LYS A 1 265 ? -12.499 -13.430 28.985 1.00 84.19 265 LYS A CA 1
ATOM 2149 C C . LYS A 1 265 ? -12.255 -14.033 30.361 1.00 84.19 265 LYS A C 1
ATOM 2151 O O . LYS A 1 265 ? -13.220 -14.619 30.895 1.00 84.19 265 LYS A O 1
#